Protein AF-A0A9E0XCQ9-F1 (afdb_monomer)

Foldseek 3Di:
DPLPQADQLLLLLQLCVCVVVVNDDLVCSCVDPPHCLVCLQPVVPDDPPDDCQSNLCVLPVFDSDNVSNVSSSVSSVVVNPDPVNNVVSVSVVSVFADDDDDPVVVVVVLVVVVVPPDPDDRRLVTDPVSQVVVLVVLLVVLCVVVVHDQVCLVPDDLPPPSLLVSLLVSVSVGPDALVNSCVSSVNPDSVSSVVSNVVVNVVVVVVD

Mean predicted aligned error: 13.63 Å

Radius of gyration: 24.29 Å; Cα contacts (8 Å, |Δi|>4): 178; chains: 1; bounding box: 55×30×63 Å

Solvent-accessible surface area (backbone atoms only — not comparable to full-atom values): 12076 Å² total; per-residue (Å²): 109,32,78,90,83,34,50,22,54,47,47,52,46,60,65,42,42,47,43,76,69,69,74,43,60,74,90,54,39,55,75,35,87,92,40,71,49,20,34,66,70,37,66,93,70,46,57,93,86,65,75,60,58,50,43,30,43,64,70,72,60,40,53,98,42,81,65,32,51,50,53,47,51,52,52,52,52,54,50,73,70,35,63,70,60,39,56,78,55,40,46,72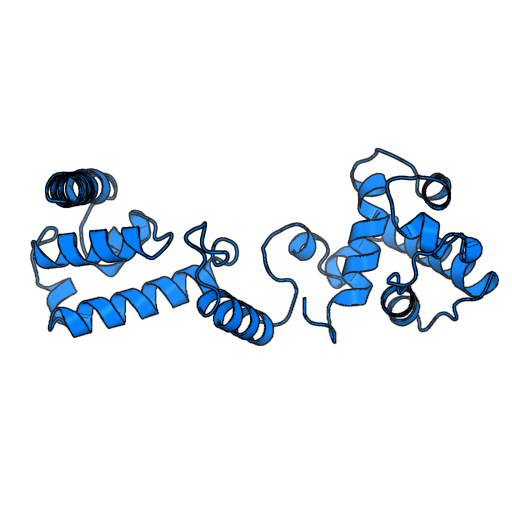,57,71,76,52,60,78,69,50,55,54,74,65,52,47,51,49,57,51,51,56,52,67,72,49,94,63,98,60,83,71,70,61,76,52,44,73,68,61,37,48,52,51,52,51,52,52,48,53,54,45,30,57,75,68,76,47,53,74,66,52,35,71,72,43,64,48,76,37,67,68,57,45,53,46,53,38,52,45,54,74,77,44,89,68,52,50,60,56,47,18,67,76,47,42,32,62,54,46,67,57,44,51,55,54,32,51,53,51,51,51,57,60,59,73,76,105

Secondary structure (DSSP, 8-state):
--TTTTHHHHHHHHHHHHHHTTSS-GGGTTT-TTSTHHHHH-GGG--TT---HHHHHHTTS--SSHHHHHHHHHHHHHHHH-HHHHHHTTHHHHTSSS--S-HHHHHHHHHHHHHS---S--GGGS-HHHHHHHHHHHHHHHHHHTT--HHHHHHS-TT-HHHHHHHHHHHHHS---HHHHHHHTT---HHHHHHHHHHHHHHHHTT-

pLDDT: mean 83.08, std 15.16, range [37.75, 98.25]

Sequence (208 aa):
MDPAAGLGPLCHCIYLNPVRAKLRPLAELPEYPWTSLRWLMHPKERPAWYDPRPALAHAGSLADTPAGRRNYLEYLAWLAEDEPARKAQRFEQMSRGWVIGSGDFAKEVLREYRQLDHRGRSPAADLQETREALWREELSAQLKRAGRTKADVASAAKSADWKLAIAAALKAKTTVSNRWLAEHLNMGGLHEVSRRVNVLRRATVVRR

Structure (mmCIF, N/CA/C/O backbone):
data_AF-A0A9E0XCQ9-F1
#
_entry.id   AF-A0A9E0XCQ9-F1
#
loop_
_atom_site.group_PDB
_atom_site.id
_atom_site.type_symbol
_atom_site.label_atom_id
_atom_site.label_alt_id
_atom_site.label_comp_id
_atom_site.label_asym_id
_atom_site.label_entity_id
_atom_site.label_seq_id
_atom_site.pdbx_PDB_ins_code
_atom_site.Cartn_x
_atom_site.Cartn_y
_atom_site.Cartn_z
_atom_site.occupancy
_atom_site.B_iso_or_equiv
_atom_site.auth_seq_id
_atom_site.auth_comp_id
_atom_site.auth_asym_id
_atom_site.auth_atom_id
_atom_site.pdbx_PDB_model_num
ATOM 1 N N . MET A 1 1 ? -5.390 2.424 -4.521 1.00 58.12 1 MET A N 1
ATOM 2 C CA . MET A 1 1 ? -4.077 3.074 -4.372 1.00 58.12 1 MET A CA 1
ATOM 3 C C . MET A 1 1 ? -4.162 4.460 -4.974 1.00 58.12 1 MET A C 1
ATOM 5 O O . MET A 1 1 ? -4.775 4.559 -6.026 1.00 58.12 1 MET A O 1
ATOM 9 N N . ASP A 1 2 ? -3.564 5.473 -4.346 1.00 63.69 2 ASP A N 1
ATOM 10 C CA . ASP A 1 2 ? -3.494 6.823 -4.916 1.00 63.69 2 ASP A CA 1
ATOM 11 C C . ASP A 1 2 ? -2.665 6.806 -6.222 1.00 63.69 2 ASP A C 1
ATOM 13 O O . ASP A 1 2 ? -1.451 6.549 -6.163 1.00 63.69 2 ASP A O 1
ATOM 17 N N . PRO A 1 3 ? -3.290 7.036 -7.396 1.00 62.44 3 PRO A N 1
ATOM 18 C CA . PRO A 1 3 ? -2.609 6.961 -8.687 1.00 62.44 3 PRO A CA 1
ATOM 19 C C . PRO A 1 3 ? -1.537 8.040 -8.862 1.00 62.44 3 PRO A C 1
ATOM 21 O O . PRO A 1 3 ? -0.590 7.827 -9.614 1.00 62.44 3 PRO A O 1
ATOM 24 N N . ALA A 1 4 ? -1.673 9.180 -8.175 1.00 61.09 4 ALA A N 1
ATOM 25 C CA . ALA A 1 4 ? -0.806 10.339 -8.357 1.00 61.09 4 ALA A CA 1
ATOM 26 C C . ALA A 1 4 ? 0.498 10.245 -7.553 1.00 61.09 4 ALA A C 1
ATOM 28 O O . ALA A 1 4 ? 1.511 10.801 -7.965 1.00 61.09 4 ALA A O 1
ATOM 29 N N . ALA A 1 5 ? 0.488 9.543 -6.415 1.00 63.25 5 ALA A N 1
ATOM 30 C CA . ALA A 1 5 ? 1.610 9.583 -5.473 1.00 63.25 5 ALA A CA 1
ATOM 31 C C . ALA A 1 5 ? 2.262 8.225 -5.188 1.00 63.25 5 ALA A C 1
ATOM 33 O O . ALA A 1 5 ? 3.401 8.185 -4.727 1.00 63.25 5 ALA A O 1
ATOM 34 N N . GLY A 1 6 ? 1.566 7.105 -5.411 1.00 76.31 6 GLY A N 1
ATOM 35 C CA . GLY A 1 6 ? 2.043 5.820 -4.901 1.00 76.31 6 GLY A CA 1
ATOM 36 C C . GLY A 1 6 ? 2.491 4.806 -5.952 1.00 76.31 6 GLY A C 1
ATOM 37 O O . GLY A 1 6 ? 3.304 3.941 -5.622 1.00 76.31 6 GLY A O 1
ATOM 38 N N . LEU A 1 7 ? 1.935 4.849 -7.171 1.00 86.06 7 LEU A N 1
ATOM 39 C CA . LEU A 1 7 ? 1.935 3.700 -8.092 1.00 86.06 7 LEU A CA 1
ATOM 40 C C . LEU A 1 7 ? 3.336 3.244 -8.516 1.00 86.06 7 LEU A C 1
ATOM 42 O O . LEU A 1 7 ? 3.632 2.056 -8.430 1.00 86.06 7 LEU A O 1
ATOM 46 N N . GLY A 1 8 ? 4.215 4.178 -8.881 1.00 91.69 8 GLY A N 1
ATOM 47 C CA . GLY A 1 8 ? 5.611 3.876 -9.220 1.00 91.69 8 GLY A CA 1
ATOM 48 C C . GLY A 1 8 ? 6.384 3.197 -8.079 1.00 91.69 8 GLY A C 1
ATOM 49 O O . GLY A 1 8 ? 6.825 2.058 -8.252 1.00 91.69 8 GLY A O 1
ATOM 50 N N . PRO A 1 9 ? 6.477 3.826 -6.890 1.00 91.38 9 PRO A N 1
ATOM 51 C CA . PRO A 1 9 ? 7.080 3.224 -5.703 1.00 91.38 9 PRO A CA 1
ATOM 52 C C . PRO A 1 9 ? 6.560 1.821 -5.362 1.00 91.38 9 PRO A C 1
ATOM 54 O O . PRO A 1 9 ? 7.347 0.931 -5.033 1.00 91.38 9 PRO A O 1
ATOM 57 N N . LEU A 1 10 ? 5.250 1.579 -5.491 1.00 90.31 10 LEU A N 1
ATOM 58 C CA . LEU A 1 10 ? 4.687 0.245 -5.264 1.00 90.31 10 LEU A CA 1
ATOM 59 C C . LEU A 1 10 ? 5.160 -0.768 -6.299 1.00 90.31 10 LEU A C 1
ATOM 61 O O . LEU A 1 10 ? 5.487 -1.890 -5.915 1.00 90.31 10 LEU A O 1
ATOM 65 N N . CYS A 1 11 ? 5.214 -0.403 -7.583 1.00 94.00 11 CYS A N 1
ATOM 66 C CA . CYS A 1 11 ? 5.758 -1.291 -8.608 1.00 94.00 11 CYS A CA 1
ATOM 67 C C . CYS A 1 11 ? 7.176 -1.742 -8.231 1.00 94.00 11 CYS A C 1
ATOM 69 O O . CYS A 1 11 ? 7.456 -2.939 -8.250 1.00 94.00 11 CYS A O 1
ATOM 71 N N . HIS A 1 12 ? 8.041 -0.816 -7.804 1.00 94.88 12 HIS A N 1
ATOM 72 C CA . HIS A 1 12 ? 9.400 -1.146 -7.362 1.00 94.88 12 HIS A CA 1
ATOM 73 C C . HIS A 1 12 ? 9.403 -2.060 -6.133 1.00 94.88 12 HIS A C 1
ATOM 75 O O . HIS A 1 12 ? 10.131 -3.052 -6.105 1.00 94.88 12 HIS A O 1
ATOM 81 N N . CYS A 1 13 ? 8.565 -1.760 -5.136 1.00 92.88 13 CYS A N 1
ATOM 82 C CA . CYS A 1 13 ? 8.427 -2.576 -3.933 1.00 92.88 13 CYS A CA 1
ATOM 83 C C . CYS A 1 13 ? 8.024 -4.016 -4.285 1.00 92.88 13 CYS A C 1
ATOM 85 O O . CYS A 1 13 ? 8.662 -4.961 -3.823 1.00 92.88 13 CYS A O 1
ATOM 87 N N . ILE A 1 14 ? 7.036 -4.184 -5.172 1.00 92.88 14 ILE A N 1
ATOM 88 C CA . ILE A 1 14 ? 6.580 -5.489 -5.664 1.00 92.88 14 ILE A CA 1
ATOM 89 C C . ILE A 1 14 ? 7.702 -6.216 -6.410 1.00 92.88 14 ILE A C 1
ATOM 91 O O . ILE A 1 14 ? 7.971 -7.378 -6.107 1.00 92.88 14 ILE A O 1
ATOM 95 N N . TYR A 1 15 ? 8.384 -5.552 -7.347 1.00 95.56 15 TYR A N 1
ATOM 96 C CA . TYR A 1 15 ? 9.457 -6.175 -8.126 1.00 95.56 15 TYR A CA 1
ATOM 97 C C . TYR A 1 15 ? 10.653 -6.583 -7.272 1.00 95.56 15 TYR A C 1
ATOM 99 O O . TYR A 1 15 ? 11.272 -7.604 -7.555 1.00 95.56 15 TYR A O 1
ATOM 107 N N . LEU A 1 16 ? 10.942 -5.849 -6.197 1.00 95.38 16 LEU A N 1
ATOM 108 C CA . LEU A 1 16 ? 12.025 -6.173 -5.273 1.00 95.38 16 LEU A CA 1
ATOM 109 C C . LEU A 1 16 ? 11.619 -7.162 -4.173 1.00 95.38 16 LEU A C 1
ATOM 111 O O . LEU A 1 16 ? 12.489 -7.609 -3.428 1.00 95.38 16 LEU A O 1
ATOM 115 N N . ASN A 1 17 ? 10.347 -7.561 -4.062 1.00 93.50 17 ASN A N 1
ATOM 116 C CA . ASN A 1 17 ? 9.917 -8.527 -3.045 1.00 93.50 17 ASN A CA 1
ATOM 117 C C . ASN A 1 17 ? 10.691 -9.857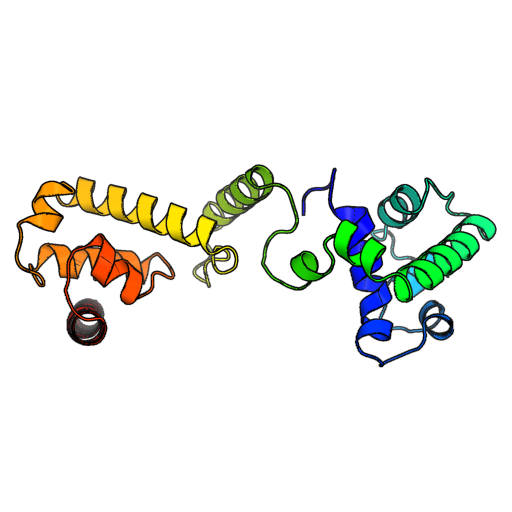 -3.096 1.00 93.50 17 ASN A C 1
ATOM 119 O O . ASN A 1 17 ? 11.143 -10.286 -2.033 1.00 93.50 17 ASN A O 1
ATOM 123 N N . PRO A 1 18 ? 10.922 -10.500 -4.262 1.00 94.44 18 PRO A N 1
ATOM 124 C CA . PRO A 1 18 ? 11.708 -11.734 -4.319 1.00 94.44 18 PRO A CA 1
ATOM 125 C C . PRO A 1 18 ? 13.158 -11.557 -3.844 1.00 94.44 18 PRO A C 1
ATOM 127 O O . PRO A 1 18 ? 13.689 -12.447 -3.183 1.00 94.44 18 PRO A O 1
ATOM 130 N N . VAL A 1 19 ? 13.772 -10.400 -4.118 1.00 93.94 19 VAL A N 1
ATOM 131 C CA . VAL A 1 19 ? 15.140 -10.068 -3.674 1.00 93.94 19 VAL A CA 1
ATOM 132 C C . VAL A 1 19 ? 15.168 -9.852 -2.166 1.00 93.94 19 VAL A C 1
ATOM 134 O O . VAL A 1 19 ? 15.964 -10.459 -1.456 1.00 93.94 19 VAL A O 1
ATOM 137 N N . ARG A 1 20 ? 14.235 -9.044 -1.652 1.00 90.31 20 ARG A N 1
ATOM 138 C CA . ARG A 1 20 ? 14.089 -8.753 -0.217 1.00 90.31 20 ARG A CA 1
ATOM 139 C C . ARG A 1 20 ? 13.800 -10.012 0.601 1.00 90.31 20 ARG A C 1
ATOM 141 O O . ARG A 1 20 ? 14.294 -10.142 1.716 1.00 90.31 20 ARG A O 1
ATOM 148 N N . ALA A 1 21 ? 13.027 -10.941 0.040 1.00 91.25 21 ALA A N 1
ATOM 149 C CA . ALA A 1 21 ? 12.725 -12.240 0.633 1.00 91.25 21 ALA A CA 1
ATOM 150 C C . ALA A 1 21 ? 13.842 -13.283 0.432 1.00 91.25 21 ALA A C 1
ATOM 152 O O . ALA A 1 21 ? 13.688 -14.417 0.877 1.00 91.25 21 ALA A O 1
ATOM 153 N N . LYS A 1 22 ? 14.955 -12.916 -0.223 1.00 93.44 22 LYS A N 1
ATOM 154 C CA . LYS A 1 22 ? 16.089 -13.800 -0.543 1.00 93.44 22 LYS A CA 1
ATOM 155 C C . LYS A 1 22 ? 15.697 -15.037 -1.364 1.00 93.44 22 LYS A C 1
ATOM 157 O O . LYS A 1 22 ? 16.345 -16.073 -1.271 1.00 93.44 22 LYS A O 1
ATOM 162 N N . LEU A 1 23 ? 14.638 -14.932 -2.167 1.00 94.00 23 LEU A N 1
ATOM 163 C CA . LEU A 1 23 ? 14.184 -16.008 -3.049 1.00 94.00 23 LEU A CA 1
ATOM 164 C C . LEU A 1 23 ? 15.003 -16.060 -4.338 1.00 94.00 23 LEU A C 1
ATOM 166 O O . LEU A 1 23 ? 15.308 -17.144 -4.828 1.00 94.00 23 LEU A O 1
ATOM 170 N N . ARG A 1 24 ? 15.314 -14.889 -4.906 1.00 95.69 24 ARG A N 1
ATOM 171 C CA . ARG A 1 24 ? 16.030 -14.743 -6.178 1.00 95.69 24 ARG A CA 1
ATOM 172 C C . ARG A 1 24 ? 16.865 -13.461 -6.188 1.00 95.69 24 ARG A C 1
ATOM 174 O O . ARG A 1 24 ? 16.380 -12.446 -5.682 1.00 95.69 24 ARG A O 1
ATOM 181 N N . PRO A 1 25 ? 18.075 -13.466 -6.771 1.00 95.44 25 PRO A N 1
ATOM 182 C CA . PRO A 1 25 ? 18.812 -12.237 -7.040 1.00 95.44 25 PRO A CA 1
ATOM 183 C C . PRO A 1 25 ? 18.129 -11.427 -8.150 1.00 95.44 25 PRO A C 1
ATOM 185 O O . PRO A 1 25 ? 17.401 -11.974 -8.980 1.00 95.44 25 PRO A O 1
ATOM 188 N N . LEU A 1 26 ? 18.393 -10.116 -8.195 1.00 94.25 26 LEU A N 1
ATOM 189 C CA . LEU A 1 26 ? 17.768 -9.213 -9.169 1.00 94.25 26 LEU A CA 1
ATOM 190 C C . LEU A 1 26 ? 18.018 -9.642 -10.625 1.00 94.25 26 LEU A C 1
ATOM 192 O O . LEU A 1 26 ? 17.110 -9.566 -11.449 1.00 94.25 26 LEU A O 1
ATOM 196 N N . ALA A 1 27 ? 19.222 -10.138 -10.920 1.00 94.31 27 ALA A N 1
ATOM 197 C CA . ALA A 1 27 ? 19.621 -10.583 -12.254 1.00 94.31 27 ALA A CA 1
ATOM 198 C C . ALA A 1 27 ? 18.767 -11.744 -12.802 1.00 94.31 27 ALA A C 1
ATOM 200 O O . ALA A 1 27 ? 18.646 -11.887 -14.013 1.00 94.31 27 ALA A O 1
ATOM 201 N N . GLU A 1 28 ? 18.148 -12.547 -11.930 1.00 95.75 28 GLU A N 1
ATOM 202 C CA . GLU A 1 28 ? 17.279 -13.667 -12.325 1.00 95.75 28 GLU A CA 1
ATOM 203 C C . GLU A 1 28 ? 15.814 -13.244 -12.522 1.00 95.75 28 GLU A C 1
ATOM 205 O O . GLU A 1 28 ? 15.026 -13.981 -13.117 1.00 95.75 28 GLU A O 1
ATOM 210 N N . LEU A 1 29 ? 15.411 -12.066 -12.032 1.00 95.31 29 LEU A N 1
ATOM 211 C CA . LEU A 1 29 ? 14.005 -11.654 -12.058 1.00 95.31 29 LEU A CA 1
ATOM 212 C C . LEU A 1 29 ? 13.402 -11.418 -13.449 1.00 95.31 29 LEU A C 1
ATOM 214 O O . LEU A 1 29 ? 12.199 -11.655 -13.566 1.00 95.31 29 LEU A O 1
ATOM 218 N N . PRO A 1 30 ? 14.144 -10.974 -14.487 1.00 95.75 30 PRO A N 1
ATOM 219 C CA . PRO A 1 30 ? 13.597 -10.861 -15.839 1.00 95.75 30 PRO A CA 1
ATOM 220 C C . PRO A 1 30 ? 12.963 -12.156 -16.345 1.00 95.75 30 PRO A C 1
ATOM 222 O O . PRO A 1 30 ? 11.951 -12.099 -17.031 1.00 95.75 30 PRO A O 1
ATOM 225 N N . GLU A 1 31 ? 13.496 -13.309 -15.939 1.00 95.50 31 GLU A N 1
ATOM 226 C CA . GLU A 1 31 ? 12.994 -14.619 -16.357 1.00 95.50 31 GLU A CA 1
ATOM 227 C C . GLU A 1 31 ? 12.090 -15.288 -15.316 1.00 95.50 31 GLU A C 1
ATOM 229 O O . GLU A 1 31 ? 11.450 -16.301 -15.601 1.00 95.50 31 GLU A O 1
ATOM 234 N N . TYR A 1 32 ? 11.993 -14.731 -14.109 1.00 94.44 32 TYR A N 1
ATOM 235 C CA . TYR A 1 32 ? 11.259 -15.347 -13.013 1.00 94.44 32 TYR A CA 1
ATOM 236 C C . TYR A 1 32 ? 9.734 -15.295 -13.261 1.00 94.44 32 TYR A C 1
ATOM 238 O O . TYR A 1 32 ? 9.161 -14.209 -13.365 1.00 94.44 32 TYR A O 1
ATOM 246 N N . PRO A 1 33 ? 9.025 -16.440 -13.323 1.00 91.00 33 PRO A N 1
ATOM 247 C CA . PRO A 1 33 ? 7.620 -16.473 -13.750 1.00 91.00 33 PRO A CA 1
ATOM 248 C C . PRO A 1 33 ? 6.647 -15.847 -12.742 1.00 91.00 33 PRO A C 1
ATOM 250 O O . PRO A 1 33 ? 5.541 -15.462 -13.108 1.00 91.00 33 PRO A O 1
ATOM 253 N N . TRP A 1 34 ? 7.049 -15.717 -11.475 1.00 90.19 34 TRP A N 1
ATOM 254 C CA . TRP A 1 34 ? 6.194 -15.214 -10.393 1.00 90.19 34 TRP A CA 1
ATOM 255 C C . TRP A 1 34 ? 6.326 -13.705 -10.156 1.00 90.19 34 TRP A C 1
ATOM 257 O O . TRP A 1 34 ? 5.944 -13.203 -9.100 1.00 90.19 34 TRP A O 1
ATOM 267 N N . THR A 1 35 ? 6.881 -12.968 -11.120 1.00 92.88 35 THR A N 1
ATOM 268 C CA . THR A 1 35 ? 6.938 -11.505 -11.090 1.00 92.88 35 THR A CA 1
ATOM 269 C C . THR A 1 35 ? 6.452 -10.918 -12.405 1.00 92.88 35 THR A C 1
ATOM 271 O O . THR A 1 35 ? 6.829 -11.360 -13.488 1.00 92.88 35 THR A O 1
ATOM 274 N N . SER A 1 36 ? 5.657 -9.852 -12.325 1.00 93.62 36 SER A N 1
ATOM 275 C CA . SER A 1 36 ? 5.261 -9.092 -13.512 1.00 93.62 36 SER A CA 1
ATOM 276 C C . SER A 1 36 ? 6.403 -8.240 -14.085 1.00 93.62 36 SER A C 1
ATOM 278 O O . SER A 1 36 ? 6.242 -7.668 -15.161 1.00 93.62 36 SER A O 1
ATOM 280 N N . LEU A 1 37 ? 7.581 -8.203 -13.437 1.00 96.12 37 LEU A N 1
ATOM 281 C CA . LEU A 1 37 ? 8.803 -7.649 -14.034 1.00 96.12 37 LEU A CA 1
ATOM 282 C C . LEU A 1 37 ? 9.176 -8.396 -15.322 1.00 96.12 37 LEU A C 1
ATOM 284 O O . LEU A 1 37 ? 9.667 -7.777 -16.261 1.00 96.12 37 LEU A O 1
ATOM 288 N N . ARG A 1 38 ? 8.866 -9.694 -15.411 1.00 95.62 38 ARG A N 1
ATOM 289 C CA . ARG A 1 38 ? 9.040 -10.483 -16.633 1.00 95.62 38 ARG A CA 1
ATOM 290 C C . ARG A 1 38 ? 8.310 -9.861 -17.818 1.00 95.62 38 ARG A C 1
ATOM 292 O O . ARG A 1 38 ? 8.893 -9.661 -18.876 1.00 95.62 38 ARG A O 1
ATOM 299 N N . TRP A 1 39 ? 7.058 -9.453 -17.639 1.00 96.25 39 TRP A N 1
ATOM 300 C CA . TRP A 1 39 ? 6.310 -8.768 -18.695 1.00 96.25 39 TRP A CA 1
ATOM 301 C C . TRP A 1 39 ? 6.893 -7.398 -19.025 1.00 96.25 39 TRP A C 1
ATOM 303 O O . TRP A 1 39 ? 6.909 -7.022 -20.195 1.00 96.25 39 TRP A O 1
ATOM 313 N N . LEU A 1 40 ? 7.442 -6.671 -18.045 1.00 96.62 40 LEU A N 1
ATOM 314 C CA . LEU A 1 40 ? 8.203 -5.457 -18.335 1.00 96.62 40 LEU A CA 1
ATOM 315 C C . LEU A 1 40 ? 9.358 -5.783 -19.285 1.00 96.62 40 LEU A C 1
ATOM 317 O O . LEU A 1 40 ? 9.457 -5.150 -20.329 1.00 96.62 40 LEU A O 1
ATOM 321 N N . MET A 1 41 ? 10.164 -6.799 -18.973 1.00 97.00 41 MET A N 1
ATOM 322 C CA . MET A 1 41 ? 11.371 -7.166 -19.722 1.00 97.00 41 MET A CA 1
ATOM 323 C C . MET A 1 41 ? 11.092 -7.826 -21.082 1.00 97.00 41 MET A C 1
ATOM 325 O O . MET A 1 41 ? 11.872 -7.625 -22.017 1.00 97.00 41 MET A O 1
ATOM 329 N N . HIS A 1 42 ? 9.949 -8.505 -21.231 1.00 95.69 42 HIS A N 1
ATOM 330 C CA . HIS A 1 42 ? 9.541 -9.248 -22.429 1.00 95.69 42 HIS A CA 1
ATOM 331 C C . HIS A 1 42 ? 8.236 -8.689 -23.030 1.00 95.69 42 HIS A C 1
ATOM 333 O O . HIS A 1 42 ? 7.164 -9.268 -22.845 1.00 95.69 42 HIS A O 1
ATOM 339 N N . PRO A 1 43 ? 8.290 -7.585 -23.809 1.00 95.50 43 PRO A N 1
ATOM 340 C CA . PRO A 1 43 ? 7.096 -6.922 -24.336 1.00 95.50 43 PRO A CA 1
ATOM 341 C C . PRO A 1 43 ? 6.151 -7.802 -25.149 1.00 95.50 43 PRO A C 1
ATOM 343 O O . PRO A 1 43 ? 4.945 -7.587 -25.125 1.00 95.50 43 PRO A O 1
ATOM 346 N N . LYS A 1 44 ? 6.697 -8.799 -25.854 1.00 95.38 44 LYS A N 1
ATOM 347 C CA . LYS A 1 44 ? 5.928 -9.727 -26.696 1.00 95.38 44 LYS A CA 1
ATOM 348 C C . LYS A 1 44 ? 5.004 -10.646 -25.894 1.00 95.38 44 LYS A C 1
ATOM 350 O O . LYS A 1 44 ? 4.085 -11.215 -26.462 1.00 95.38 44 LYS A O 1
ATOM 355 N N . GLU A 1 45 ? 5.256 -10.788 -24.598 1.00 94.56 45 GLU A N 1
ATOM 356 C CA . GLU A 1 45 ? 4.519 -11.680 -23.702 1.00 94.56 45 GLU A CA 1
ATOM 357 C C . GLU A 1 45 ? 3.568 -10.918 -22.771 1.00 94.56 45 GLU A C 1
ATOM 359 O O . GLU A 1 45 ? 2.949 -11.508 -21.886 1.00 94.56 45 GLU A O 1
ATOM 364 N N . ARG A 1 46 ? 3.464 -9.592 -22.935 1.00 94.81 46 ARG A N 1
ATOM 365 C CA . ARG A 1 46 ? 2.638 -8.743 -22.077 1.00 94.81 46 ARG A CA 1
ATOM 366 C C . ARG A 1 46 ? 1.154 -9.023 -22.302 1.00 94.81 46 ARG A C 1
ATOM 368 O O . ARG A 1 46 ? 0.680 -8.916 -23.434 1.00 94.81 46 ARG A O 1
ATOM 375 N N . PRO A 1 47 ? 0.387 -9.276 -21.232 1.00 94.81 47 PRO A N 1
ATOM 376 C CA . PRO A 1 47 ? -1.063 -9.205 -21.302 1.00 94.81 47 PRO A CA 1
ATOM 377 C C . PRO A 1 47 ? -1.527 -7.795 -21.693 1.00 94.81 47 PRO A C 1
ATOM 379 O O . PRO A 1 47 ? -0.901 -6.807 -21.315 1.00 94.81 47 PRO A O 1
ATOM 382 N N . ALA A 1 48 ? -2.672 -7.686 -22.373 1.00 94.44 48 ALA A N 1
ATOM 383 C CA . ALA A 1 48 ? -3.212 -6.400 -22.835 1.00 94.44 48 ALA A CA 1
ATOM 384 C C . 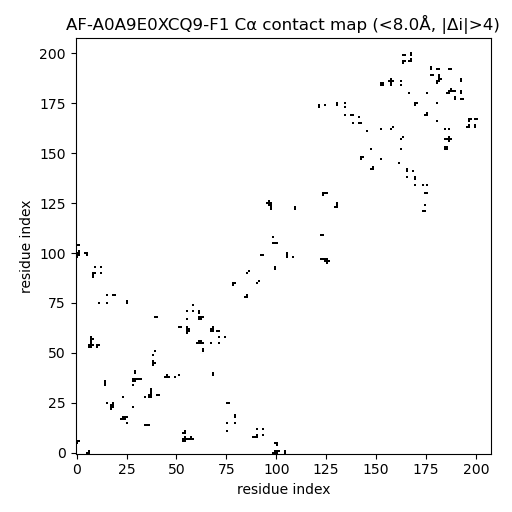ALA A 1 48 ? -3.514 -5.397 -21.702 1.00 94.44 48 ALA A C 1
ATOM 386 O O . ALA A 1 48 ? -3.526 -4.191 -21.924 1.00 94.44 48 ALA A O 1
ATOM 387 N N . TRP A 1 49 ? -3.759 -5.889 -20.487 1.00 93.06 49 TRP A N 1
ATOM 388 C CA . TRP A 1 49 ? -4.050 -5.074 -19.305 1.00 93.06 49 TRP A CA 1
ATOM 389 C C . TRP A 1 49 ? -2.796 -4.643 -18.528 1.00 93.06 49 TRP A C 1
ATOM 391 O O . TRP A 1 49 ? -2.911 -3.901 -17.554 1.00 93.06 49 TRP A O 1
ATOM 401 N N . TYR A 1 50 ? -1.607 -5.122 -18.904 1.00 94.69 50 TYR A N 1
ATOM 402 C CA . TYR A 1 50 ? -0.367 -4.785 -18.212 1.00 94.69 50 TYR A CA 1
ATOM 403 C C . TYR A 1 50 ? 0.167 -3.421 -18.669 1.00 94.69 50 TYR A C 1
ATOM 405 O O . TYR A 1 50 ? 0.375 -3.196 -19.861 1.00 94.69 50 TYR A O 1
ATOM 413 N 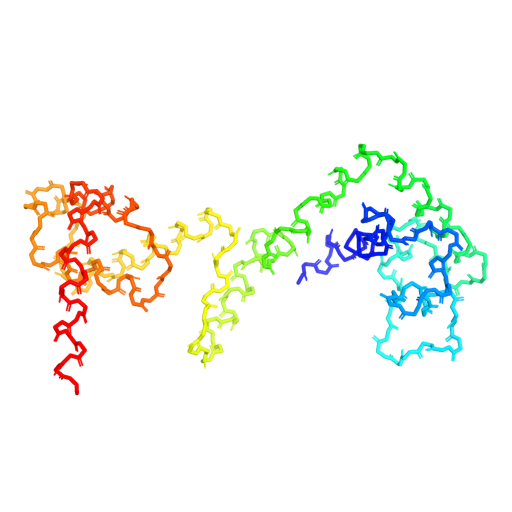N . ASP A 1 51 ? 0.456 -2.537 -17.711 1.00 93.81 51 ASP A N 1
ATOM 414 C CA . ASP A 1 51 ? 0.985 -1.197 -17.971 1.00 93.81 51 ASP A CA 1
ATOM 415 C C . ASP A 1 51 ? 2.308 -0.943 -17.215 1.00 93.81 51 ASP A C 1
ATOM 417 O O . ASP A 1 51 ? 2.292 -0.809 -15.988 1.00 93.81 51 ASP A O 1
ATOM 421 N N . PRO A 1 52 ? 3.460 -0.842 -17.913 1.00 95.44 52 PRO A N 1
ATOM 422 C CA . PRO A 1 52 ? 4.747 -0.542 -17.287 1.00 95.44 52 PRO A CA 1
ATOM 423 C C . PRO A 1 52 ? 4.976 0.958 -17.044 1.00 95.44 52 PRO A C 1
ATOM 425 O O . PRO A 1 52 ? 5.952 1.324 -16.384 1.00 95.44 52 PRO A O 1
ATOM 428 N N . ARG A 1 53 ? 4.125 1.848 -17.577 1.00 95.12 53 ARG A N 1
ATOM 429 C CA . ARG A 1 53 ? 4.365 3.301 -17.566 1.00 95.12 53 ARG A CA 1
ATOM 430 C C . ARG A 1 53 ? 4.551 3.876 -16.161 1.00 95.12 53 ARG A C 1
ATOM 432 O O . ARG A 1 53 ? 5.497 4.638 -16.004 1.00 95.12 53 ARG A O 1
ATOM 439 N N . PRO A 1 54 ? 3.760 3.522 -15.129 1.00 93.88 54 PRO A N 1
ATOM 440 C CA . PRO A 1 54 ? 3.948 4.094 -13.794 1.00 93.88 54 PRO A CA 1
ATOM 441 C C . PRO A 1 54 ? 5.325 3.785 -13.196 1.00 93.88 54 PRO A C 1
ATOM 443 O O . PRO A 1 54 ? 5.955 4.650 -12.589 1.00 93.88 54 PRO A O 1
ATOM 446 N N . ALA A 1 55 ? 5.810 2.560 -13.409 1.00 95.62 55 ALA A N 1
ATOM 447 C CA . ALA A 1 55 ? 7.124 2.119 -12.965 1.00 95.62 55 ALA A CA 1
ATOM 448 C C . ALA A 1 55 ? 8.249 2.879 -13.683 1.00 95.62 55 ALA A C 1
ATOM 450 O O . ALA A 1 55 ? 9.155 3.401 -13.039 1.00 95.62 55 ALA A O 1
ATOM 451 N N . LEU A 1 56 ? 8.180 2.958 -15.012 1.00 97.06 56 LEU A N 1
ATOM 452 C CA . LEU A 1 56 ? 9.199 3.620 -15.827 1.00 97.06 56 LEU A CA 1
ATOM 453 C C . LEU A 1 56 ? 9.199 5.145 -15.638 1.00 97.06 56 LEU A C 1
ATOM 455 O O . LEU A 1 56 ? 10.264 5.755 -15.558 1.00 97.06 56 LEU A O 1
ATOM 459 N N . ALA A 1 57 ? 8.016 5.752 -15.505 1.00 95.50 57 ALA A N 1
ATOM 460 C CA . ALA A 1 57 ? 7.851 7.179 -15.251 1.00 95.50 57 ALA A CA 1
ATOM 461 C C . ALA A 1 57 ? 8.488 7.590 -13.920 1.00 95.50 57 ALA A C 1
ATOM 463 O O . ALA A 1 57 ? 9.249 8.555 -13.864 1.00 95.50 57 ALA A O 1
ATOM 464 N N . HIS A 1 58 ? 8.229 6.824 -12.858 1.00 94.94 58 HIS A N 1
ATOM 465 C CA . HIS A 1 58 ? 8.790 7.104 -11.540 1.00 94.94 58 HIS A CA 1
ATOM 466 C C . HIS A 1 58 ? 10.307 6.869 -11.469 1.00 94.94 58 HIS A C 1
ATOM 468 O O . HIS A 1 58 ? 11.011 7.604 -10.784 1.00 94.94 58 HIS A O 1
ATOM 474 N N . ALA A 1 59 ? 10.838 5.910 -12.233 1.00 95.75 59 ALA A N 1
ATOM 475 C CA . ALA A 1 59 ? 12.274 5.628 -12.320 1.00 95.75 59 ALA A CA 1
ATOM 476 C C . ALA A 1 59 ? 13.064 6.629 -13.195 1.00 95.75 59 ALA A C 1
ATOM 478 O O . ALA A 1 59 ? 14.089 6.273 -13.771 1.00 95.75 59 ALA A O 1
ATOM 479 N N . GLY A 1 60 ? 12.598 7.877 -13.309 1.00 94.62 60 GLY A N 1
ATOM 480 C CA . GLY A 1 60 ? 13.262 8.926 -14.089 1.00 94.62 60 GLY A CA 1
ATOM 481 C C . GLY A 1 60 ? 12.724 9.098 -15.510 1.00 94.62 60 GLY A C 1
ATOM 482 O O . GLY A 1 60 ? 13.485 9.428 -16.412 1.00 94.62 60 GLY A O 1
ATOM 483 N N . SER A 1 61 ? 11.419 8.896 -15.724 1.00 96.06 61 SER A N 1
ATOM 484 C CA . SER A 1 61 ? 10.766 9.079 -17.033 1.00 96.06 61 SER A CA 1
ATOM 485 C C . SER A 1 61 ? 11.374 8.226 -18.150 1.00 96.06 61 SER A C 1
ATOM 487 O O . SER A 1 61 ? 11.546 8.675 -19.283 1.00 96.06 61 SER A O 1
ATOM 489 N N . LEU A 1 62 ? 11.698 6.972 -17.831 1.00 97.50 62 LEU A N 1
ATOM 490 C CA . LEU A 1 62 ? 12.289 6.040 -18.783 1.00 97.50 62 LEU A CA 1
ATOM 491 C C . LEU A 1 62 ? 11.296 5.699 -19.902 1.00 97.50 62 LEU A C 1
ATOM 493 O O . LEU A 1 62 ? 10.119 5.429 -19.665 1.00 97.50 62 LEU A O 1
ATOM 497 N N . ALA A 1 63 ? 11.789 5.657 -21.138 1.00 97.19 63 ALA A N 1
ATOM 498 C CA . ALA A 1 63 ? 11.008 5.177 -22.271 1.00 97.19 63 ALA A CA 1
ATOM 499 C C . ALA A 1 63 ? 10.929 3.642 -22.266 1.00 97.19 63 ALA A C 1
ATOM 501 O O . ALA A 1 63 ? 11.900 2.965 -21.930 1.00 97.19 63 ALA A O 1
ATOM 502 N N . ASP A 1 64 ? 9.818 3.066 -22.724 1.00 97.62 64 ASP A N 1
ATOM 503 C CA . ASP A 1 64 ? 9.674 1.610 -22.857 1.00 97.62 64 ASP A CA 1
ATOM 504 C C . ASP A 1 64 ? 10.359 1.065 -24.122 1.00 97.62 64 ASP A C 1
ATOM 506 O O . ASP A 1 64 ? 9.759 0.512 -25.043 1.00 97.62 64 ASP A O 1
ATOM 510 N N . THR A 1 65 ? 11.671 1.245 -24.165 1.00 97.94 65 THR A N 1
ATOM 511 C CA . THR A 1 65 ? 12.564 0.745 -25.209 1.00 97.94 65 THR A CA 1
ATOM 512 C C . THR A 1 65 ? 13.499 -0.305 -24.614 1.00 97.94 65 THR A C 1
ATOM 514 O O . THR A 1 65 ? 13.633 -0.392 -23.391 1.00 97.94 65 THR A O 1
ATOM 517 N N . PRO A 1 66 ? 14.205 -1.105 -25.435 1.00 97.62 66 PRO A N 1
ATOM 518 C CA . PRO A 1 66 ? 15.232 -2.005 -24.916 1.00 97.62 66 PRO A CA 1
ATOM 519 C C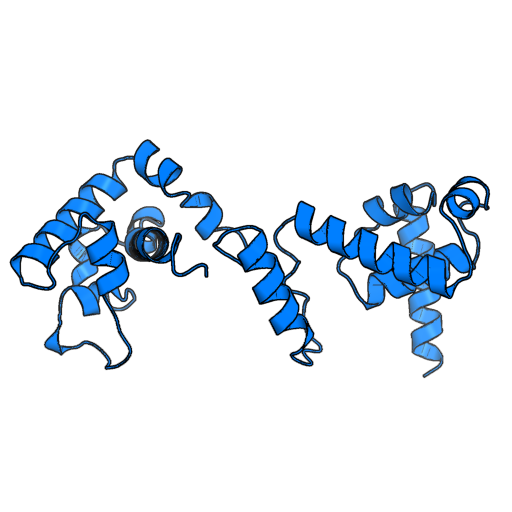 . PRO A 1 66 ? 16.252 -1.303 -24.007 1.00 97.62 66 PRO A C 1
ATOM 521 O O . PRO A 1 66 ? 16.662 -1.882 -23.008 1.00 97.62 66 PRO A O 1
ATOM 524 N N . ALA A 1 67 ? 16.630 -0.058 -24.317 1.00 97.94 67 ALA A N 1
ATOM 525 C CA . ALA A 1 67 ? 17.527 0.732 -23.478 1.00 97.94 67 ALA A CA 1
ATOM 526 C C . ALA A 1 67 ? 16.862 1.158 -22.163 1.00 97.94 67 ALA A C 1
ATOM 528 O O . ALA A 1 67 ? 17.413 0.900 -21.099 1.00 97.94 67 ALA A O 1
ATOM 529 N N . GLY A 1 68 ? 15.654 1.726 -22.210 1.00 98.06 68 GLY A N 1
ATOM 530 C CA . GLY A 1 68 ? 14.980 2.171 -20.988 1.00 98.06 68 GLY A CA 1
ATOM 531 C C . GLY A 1 68 ? 14.640 1.026 -20.031 1.00 98.06 68 GLY A C 1
ATOM 532 O O . GLY A 1 68 ? 14.735 1.198 -18.822 1.00 98.06 68 GLY A O 1
ATOM 533 N N . ARG A 1 69 ? 14.358 -0.179 -20.540 1.00 97.62 69 ARG A N 1
ATOM 534 C CA . ARG A 1 69 ? 14.185 -1.375 -19.698 1.00 97.62 69 ARG A CA 1
ATOM 535 C C . ARG A 1 69 ? 15.477 -1.855 -19.037 1.00 97.62 69 ARG A C 1
ATOM 537 O O . ARG A 1 69 ? 15.426 -2.326 -17.906 1.00 97.62 69 ARG A O 1
ATOM 544 N N . ARG A 1 70 ? 16.632 -1.723 -19.702 1.00 97.12 70 ARG A N 1
ATOM 545 C CA . ARG A 1 70 ? 17.936 -1.986 -19.066 1.00 97.12 70 ARG A CA 1
ATOM 546 C C . ARG A 1 70 ? 18.222 -0.970 -17.963 1.00 97.12 70 ARG A C 1
ATOM 548 O O . ARG A 1 70 ? 18.487 -1.380 -16.840 1.00 97.12 70 ARG A O 1
ATOM 555 N N . ASN A 1 71 ? 18.032 0.318 -18.247 1.00 98.25 71 ASN A N 1
ATOM 556 C CA . ASN A 1 71 ? 18.180 1.382 -17.248 1.00 98.25 71 ASN A CA 1
ATOM 557 C C . ASN A 1 71 ? 17.222 1.178 -16.063 1.00 98.25 71 ASN A C 1
ATOM 559 O O . ASN A 1 71 ? 17.550 1.493 -14.925 1.00 98.25 71 ASN A O 1
ATOM 563 N N . TYR A 1 72 ? 16.037 0.615 -16.310 1.00 98.25 72 TYR A N 1
ATOM 564 C CA . TYR A 1 72 ? 15.103 0.269 -15.246 1.00 98.25 72 TYR A CA 1
ATOM 565 C C . TYR A 1 72 ? 15.630 -0.842 -14.327 1.00 98.25 72 TYR A C 1
ATOM 567 O O . TYR A 1 72 ? 15.459 -0.761 -13.112 1.00 98.25 72 TYR A O 1
ATOM 575 N N . LEU A 1 73 ? 16.295 -1.866 -14.874 1.00 97.50 73 LEU A N 1
ATOM 576 C CA . LEU A 1 73 ? 16.960 -2.879 -14.051 1.00 97.50 73 LEU A CA 1
ATOM 577 C C . LEU A 1 73 ? 18.121 -2.291 -13.247 1.00 97.50 73 LEU A C 1
ATOM 579 O O . LEU A 1 73 ? 18.268 -2.638 -12.081 1.00 97.50 73 LEU A O 1
ATOM 583 N N . GLU A 1 74 ? 18.904 -1.387 -13.835 1.00 97.69 74 GLU A N 1
ATOM 584 C CA . GLU A 1 74 ? 19.973 -0.669 -13.126 1.00 97.69 74 GLU A CA 1
ATOM 585 C C . GLU A 1 74 ? 19.407 0.179 -11.980 1.00 97.69 74 GLU A C 1
ATOM 587 O O . GLU A 1 74 ? 19.914 0.131 -10.860 1.00 97.69 74 GLU A O 1
ATOM 592 N N . TYR A 1 75 ? 18.293 0.875 -12.220 1.00 98.12 75 TYR A N 1
ATOM 593 C CA . TYR A 1 75 ? 17.556 1.593 -11.183 1.00 98.12 75 TYR A CA 1
ATOM 594 C C . TYR A 1 75 ? 17.102 0.656 -10.054 1.00 98.12 75 TYR A C 1
ATOM 596 O O . TYR A 1 75 ? 17.286 0.973 -8.880 1.00 98.12 75 TYR A O 1
ATOM 604 N N . LEU A 1 76 ? 16.534 -0.512 -10.382 1.00 97.81 76 LEU A N 1
ATOM 605 C CA . LEU A 1 76 ? 16.143 -1.501 -9.374 1.00 97.81 76 LEU A CA 1
ATOM 606 C C . LEU A 1 76 ? 17.351 -2.076 -8.623 1.00 97.81 76 LEU A C 1
ATOM 608 O O . LEU A 1 76 ? 17.215 -2.374 -7.439 1.00 97.81 76 LEU A O 1
ATOM 612 N N . ALA A 1 77 ? 18.507 -2.219 -9.277 1.00 97.00 77 ALA A N 1
ATOM 613 C CA . ALA A 1 77 ? 19.743 -2.697 -8.658 1.00 97.00 77 ALA A CA 1
ATOM 614 C C . ALA A 1 77 ? 20.242 -1.707 -7.611 1.00 97.00 77 ALA A C 1
ATOM 616 O O . ALA A 1 77 ? 20.401 -2.075 -6.449 1.00 97.00 77 ALA A O 1
ATOM 617 N N . TRP A 1 78 ? 20.362 -0.434 -7.993 1.00 97.31 78 TRP A N 1
ATOM 618 C CA . TRP A 1 78 ? 20.678 0.645 -7.062 1.00 97.31 78 TRP A CA 1
ATOM 619 C C . TRP A 1 78 ? 19.668 0.702 -5.904 1.00 97.31 78 TRP A C 1
ATOM 621 O O . TRP A 1 78 ? 20.049 0.691 -4.734 1.00 97.31 78 TRP A O 1
ATOM 631 N N . LEU A 1 79 ? 18.366 0.673 -6.206 1.00 96.56 79 LEU A N 1
ATOM 632 C CA . LEU A 1 79 ? 17.316 0.764 -5.190 1.00 96.56 79 LEU A CA 1
ATOM 633 C C . LEU A 1 79 ? 17.288 -0.448 -4.243 1.00 96.56 79 LEU A C 1
ATOM 635 O O . LEU A 1 79 ? 16.867 -0.324 -3.090 1.00 96.56 79 LEU A O 1
ATOM 639 N N . ALA A 1 80 ? 17.721 -1.627 -4.696 1.00 94.50 80 ALA A N 1
ATOM 640 C CA . ALA A 1 80 ? 17.837 -2.823 -3.863 1.00 94.50 80 ALA A CA 1
ATOM 641 C C . ALA A 1 80 ? 18.949 -2.700 -2.807 1.00 94.50 80 ALA A C 1
ATOM 643 O O . ALA A 1 80 ? 18.834 -3.293 -1.733 1.00 94.50 80 ALA A O 1
ATOM 644 N N . GLU A 1 81 ? 19.975 -1.890 -3.065 1.00 93.88 81 GLU A N 1
ATOM 645 C CA . GLU A 1 81 ? 21.103 -1.661 -2.155 1.00 93.88 81 GLU A CA 1
ATOM 646 C C . GLU A 1 81 ? 20.898 -0.411 -1.283 1.00 93.88 81 GLU A C 1
ATOM 648 O O . GLU A 1 81 ? 21.264 -0.408 -0.108 1.00 93.88 81 GLU A O 1
ATOM 653 N N . ASP A 1 82 ? 20.181 0.597 -1.783 1.00 94.19 82 ASP A N 1
ATOM 654 C CA . ASP A 1 82 ? 19.978 1.882 -1.102 1.00 94.19 82 ASP A CA 1
ATOM 655 C C . ASP A 1 82 ? 18.787 1.868 -0.115 1.00 94.19 82 ASP A C 1
ATOM 657 O O . ASP A 1 82 ? 17.612 2.022 -0.466 1.00 94.19 82 ASP A O 1
ATOM 661 N N . GLU A 1 83 ? 19.087 1.634 1.165 1.00 90.38 83 GLU A N 1
ATOM 662 C CA . GLU A 1 83 ? 18.094 1.612 2.248 1.00 90.38 83 GLU A CA 1
ATOM 663 C C . GLU A 1 83 ? 17.400 2.972 2.479 1.00 90.38 83 GLU A C 1
ATOM 665 O O . GLU A 1 83 ? 16.161 2.986 2.535 1.00 90.38 83 GLU A O 1
ATOM 670 N N . PRO A 1 84 ? 18.123 4.111 2.531 1.00 93.00 84 PRO A N 1
ATOM 671 C CA . PRO A 1 84 ? 17.508 5.437 2.586 1.00 93.00 84 PRO A CA 1
ATOM 672 C C . PRO A 1 84 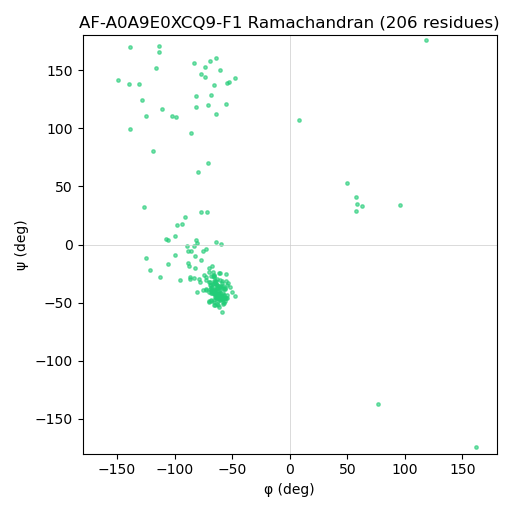? 16.511 5.708 1.452 1.00 93.00 84 PRO A C 1
ATOM 674 O O . PRO A 1 84 ? 15.412 6.206 1.712 1.00 93.00 84 PRO A O 1
ATOM 677 N N . ALA A 1 85 ? 16.836 5.338 0.210 1.00 91.25 85 ALA A N 1
ATOM 678 C CA . ALA A 1 85 ? 15.954 5.532 -0.937 1.00 91.25 85 ALA A CA 1
ATOM 679 C C . ALA A 1 85 ? 14.656 4.720 -0.807 1.00 91.25 85 ALA A C 1
ATOM 681 O O . ALA A 1 85 ? 13.565 5.244 -1.055 1.00 91.25 85 ALA A O 1
ATOM 682 N N . ARG A 1 86 ? 14.729 3.465 -0.341 1.00 91.06 86 ARG A N 1
ATOM 683 C CA . ARG A 1 86 ? 13.526 2.648 -0.078 1.00 91.06 86 ARG A CA 1
ATOM 684 C C . ARG A 1 86 ? 12.656 3.226 1.037 1.00 91.06 86 ARG A C 1
ATOM 686 O O . ARG A 1 86 ? 11.425 3.174 0.943 1.00 91.06 86 ARG A O 1
ATOM 693 N N . LYS A 1 87 ? 13.268 3.792 2.082 1.00 86.62 87 LYS A N 1
ATOM 694 C CA . LYS A 1 87 ? 12.549 4.500 3.153 1.00 86.62 87 LYS A CA 1
ATOM 695 C C . LYS A 1 87 ? 11.860 5.760 2.646 1.00 86.62 87 LYS A C 1
ATOM 697 O O . LYS A 1 87 ? 10.684 5.955 2.952 1.00 86.62 87 LYS A O 1
ATOM 702 N N . ALA A 1 88 ? 12.542 6.572 1.837 1.00 87.12 88 ALA A N 1
ATOM 703 C CA . ALA A 1 88 ? 11.960 7.763 1.216 1.00 87.12 88 ALA A CA 1
ATOM 704 C C . ALA A 1 88 ? 10.735 7.409 0.353 1.00 87.12 88 ALA A C 1
ATOM 706 O O . ALA A 1 88 ? 9.726 8.112 0.373 1.00 87.12 88 ALA A O 1
ATOM 707 N N . GLN A 1 89 ? 10.784 6.252 -0.313 1.00 88.19 89 GLN A N 1
ATOM 708 C CA . GLN A 1 89 ? 9.675 5.680 -1.077 1.00 88.19 89 GLN A CA 1
ATOM 709 C C . GLN A 1 89 ? 8.638 4.923 -0.229 1.00 88.19 89 GLN A C 1
ATOM 711 O O . GLN A 1 89 ? 7.692 4.366 -0.773 1.00 88.19 89 GLN A O 1
ATOM 716 N N . ARG A 1 90 ? 8.765 4.904 1.103 1.00 85.81 90 ARG A N 1
ATOM 717 C CA . ARG A 1 90 ? 7.789 4.322 2.045 1.00 85.81 90 ARG A CA 1
ATOM 718 C C . ARG A 1 90 ? 7.496 2.829 1.826 1.00 85.81 90 ARG A C 1
ATOM 720 O O . ARG A 1 90 ? 6.385 2.371 2.099 1.00 85.81 90 ARG A O 1
ATOM 727 N N . PHE A 1 91 ? 8.488 2.040 1.407 1.00 85.69 91 PHE A N 1
ATOM 728 C CA . PHE A 1 91 ? 8.320 0.597 1.148 1.00 85.69 91 PHE A CA 1
ATOM 729 C C . PHE A 1 91 ? 7.732 -0.186 2.336 1.00 85.69 91 PHE A C 1
ATOM 731 O O . PHE A 1 91 ? 6.949 -1.121 2.150 1.00 85.69 91 PHE A O 1
ATOM 738 N N . GLU A 1 92 ? 8.074 0.198 3.569 1.00 78.38 92 GLU A N 1
ATOM 739 C CA . GLU A 1 92 ? 7.537 -0.443 4.775 1.00 78.38 92 GLU A CA 1
ATOM 740 C C . GLU A 1 92 ? 6.022 -0.272 4.915 1.00 78.38 92 GLU A C 1
ATOM 742 O O . GLU A 1 92 ? 5.332 -1.204 5.329 1.00 78.38 92 GLU A O 1
ATOM 747 N N . GLN A 1 93 ? 5.500 0.897 4.535 1.00 74.62 93 GLN A N 1
ATOM 748 C CA . GLN A 1 93 ? 4.067 1.197 4.583 1.00 74.62 93 GLN A CA 1
ATOM 749 C C . GLN A 1 93 ? 3.318 0.433 3.485 1.00 74.62 93 GLN A C 1
ATOM 751 O O . GLN A 1 93 ? 2.192 0.003 3.686 1.00 74.62 93 GLN A O 1
ATOM 756 N N . MET A 1 94 ? 3.965 0.171 2.346 1.00 77.94 94 MET A N 1
ATOM 757 C CA . MET A 1 94 ? 3.375 -0.621 1.256 1.00 77.94 94 MET A CA 1
ATOM 758 C C . MET A 1 94 ? 3.232 -2.104 1.594 1.00 77.94 94 MET A C 1
ATOM 760 O O . MET A 1 94 ? 2.403 -2.792 1.011 1.00 77.94 94 MET A O 1
ATOM 764 N N . SER A 1 95 ? 4.037 -2.600 2.536 1.00 65.62 95 SER A N 1
ATOM 765 C CA . SER A 1 95 ? 3.961 -3.983 3.020 1.00 65.62 95 SER A CA 1
ATOM 766 C C . SER A 1 95 ? 2.990 -4.132 4.203 1.00 65.62 95 SER A C 1
ATOM 768 O O . SER A 1 95 ? 2.843 -5.230 4.740 1.00 65.62 95 SER A O 1
ATOM 770 N N . ARG A 1 96 ? 2.369 -3.031 4.657 1.00 57.75 96 ARG A N 1
ATOM 771 C CA . ARG A 1 96 ? 1.545 -2.968 5.869 1.00 57.75 96 ARG A CA 1
ATOM 772 C C . ARG A 1 96 ? 0.293 -2.120 5.632 1.00 57.75 96 ARG A C 1
ATOM 774 O O . ARG A 1 96 ? 0.325 -0.902 5.752 1.00 57.75 96 ARG A O 1
ATOM 781 N N . GLY A 1 97 ? -0.824 -2.794 5.387 1.00 54.78 97 GLY A N 1
ATOM 782 C CA . GLY A 1 97 ? -2.160 -2.210 5.443 1.00 54.78 97 GLY A CA 1
ATOM 783 C C . GLY A 1 97 ? -2.943 -2.232 4.135 1.00 54.78 97 GLY A C 1
ATOM 784 O O . GLY A 1 97 ? -2.458 -2.686 3.103 1.00 54.78 97 GLY A O 1
ATOM 785 N N . TRP A 1 98 ? -4.194 -1.772 4.203 1.00 55.16 98 TRP A N 1
ATOM 786 C CA . TRP A 1 98 ? -5.180 -1.936 3.132 1.00 55.16 98 TRP A CA 1
ATOM 787 C C . TRP A 1 98 ? -5.142 -0.848 2.045 1.00 55.16 98 TRP A C 1
ATOM 789 O O . TRP A 1 98 ? -5.497 -1.113 0.897 1.00 55.16 98 TRP A O 1
ATOM 799 N N . VAL A 1 99 ? -4.700 0.373 2.373 1.00 64.12 99 VAL A N 1
ATOM 800 C CA . VAL A 1 99 ? -4.673 1.504 1.431 1.00 64.12 99 VAL A CA 1
ATOM 801 C C . VAL A 1 99 ? -3.298 2.157 1.397 1.00 64.12 99 VAL A C 1
ATOM 803 O O . VAL A 1 99 ? -2.797 2.627 2.413 1.00 64.12 99 VAL A O 1
ATOM 806 N N . ILE A 1 100 ? -2.728 2.242 0.194 1.00 65.38 100 ILE A N 1
ATOM 807 C CA . ILE A 1 100 ? -1.505 2.993 -0.104 1.00 65.38 100 ILE A CA 1
ATOM 808 C C . ILE A 1 100 ? -1.923 4.301 -0.782 1.00 65.38 100 ILE A C 1
ATOM 810 O O . ILE A 1 100 ? -2.427 4.273 -1.910 1.00 65.38 100 ILE A O 1
ATOM 814 N N . GLY A 1 101 ? -1.761 5.431 -0.095 1.00 67.00 101 GLY A N 1
ATOM 815 C CA . GLY A 1 101 ? -2.168 6.741 -0.604 1.00 67.00 101 GLY A CA 1
ATOM 816 C C . GLY A 1 101 ? -2.296 7.811 0.476 1.00 67.00 101 GLY A C 1
ATOM 817 O O . GLY A 1 101 ? -1.954 7.578 1.637 1.00 67.00 101 GLY A O 1
ATOM 818 N N . SER A 1 102 ? -2.786 8.989 0.086 1.00 66.00 102 SER A N 1
ATOM 819 C CA . SER A 1 102 ? -3.104 10.075 1.018 1.00 66.00 102 SER A CA 1
ATOM 820 C C . SER A 1 102 ? -4.228 9.698 1.997 1.00 66.00 102 SER A C 1
ATOM 822 O O . SER A 1 102 ? -5.021 8.781 1.760 1.00 66.00 102 SER A O 1
ATOM 824 N N . GLY A 1 103 ? -4.326 10.430 3.112 1.00 61.59 103 GLY A N 1
ATOM 825 C CA . GLY A 1 103 ? -5.410 10.237 4.080 1.00 61.59 103 GLY A CA 1
ATOM 826 C C . GLY A 1 103 ? -6.799 10.482 3.479 1.00 61.59 103 GLY A C 1
ATOM 827 O O . GLY A 1 103 ? -7.759 9.827 3.878 1.00 61.59 103 GLY A O 1
ATOM 828 N N . ASP A 1 104 ? -6.910 11.374 2.494 1.00 66.06 104 ASP A N 1
ATOM 829 C CA . ASP A 1 104 ? -8.171 11.638 1.797 1.00 66.06 104 ASP A CA 1
ATOM 830 C C . ASP A 1 104 ? -8.522 10.524 0.810 1.00 66.06 104 ASP A C 1
ATOM 832 O O . ASP A 1 104 ? -9.664 10.062 0.815 1.00 66.06 104 ASP A O 1
ATOM 836 N N . PHE A 1 105 ? -7.532 9.979 0.096 1.00 69.06 105 PHE A N 1
ATOM 837 C CA . PHE A 1 105 ? -7.715 8.778 -0.718 1.00 69.06 105 PHE A CA 1
ATOM 838 C C . PHE A 1 105 ? -8.203 7.589 0.130 1.00 69.06 105 PHE A C 1
ATOM 840 O O . PHE A 1 105 ? -9.130 6.873 -0.243 1.00 69.06 105 PHE A O 1
ATOM 847 N N . ALA A 1 106 ? -7.644 7.405 1.329 1.00 66.69 106 ALA A N 1
ATOM 848 C CA . ALA A 1 106 ? -8.109 6.370 2.253 1.00 66.69 106 ALA A CA 1
ATOM 849 C C . ALA A 1 106 ? -9.566 6.574 2.706 1.00 66.69 106 ALA A C 1
ATOM 851 O O . ALA A 1 106 ? -10.310 5.599 2.833 1.00 66.69 106 ALA A O 1
ATOM 852 N N . LYS A 1 107 ? -10.002 7.823 2.926 1.00 66.50 107 LYS A N 1
ATOM 853 C CA . LYS A 1 107 ? -11.405 8.131 3.259 1.00 66.50 107 LYS A CA 1
ATOM 854 C C . LYS A 1 107 ? -12.341 7.831 2.091 1.00 66.50 107 LYS A C 1
ATOM 856 O O . LYS A 1 107 ? -13.442 7.340 2.333 1.00 66.50 107 LYS A O 1
ATOM 861 N N . GLU A 1 108 ? -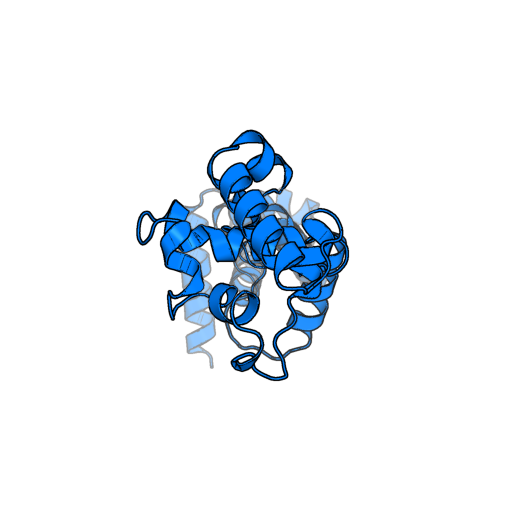11.925 8.132 0.865 1.00 75.44 108 GLU A N 1
ATOM 862 C CA . GLU A 1 108 ? -12.699 7.879 -0.353 1.00 75.44 108 GLU A CA 1
ATOM 863 C C . GLU A 1 108 ? -12.891 6.379 -0.592 1.00 75.44 108 GLU A C 1
ATOM 865 O O . GLU A 1 108 ? -14.030 5.912 -0.618 1.00 75.44 108 GLU A O 1
ATOM 870 N N . VAL A 1 109 ? -11.805 5.599 -0.586 1.00 72.50 109 VAL A N 1
ATOM 871 C CA . VAL A 1 109 ? -11.859 4.130 -0.710 1.00 72.50 109 VAL A CA 1
ATOM 872 C C . VAL A 1 109 ? -12.741 3.508 0.378 1.00 72.50 109 VAL A C 1
ATOM 874 O O . VAL A 1 109 ? -13.501 2.572 0.132 1.00 72.50 109 VAL A O 1
ATOM 877 N N . LEU A 1 110 ? -12.697 4.044 1.600 1.00 67.44 110 LEU A N 1
ATOM 878 C CA . LEU A 1 110 ? -13.552 3.581 2.688 1.00 67.44 110 LEU A CA 1
ATOM 879 C C . LEU A 1 110 ? -15.035 3.946 2.492 1.00 67.44 110 LEU A C 1
ATOM 881 O O . LEU A 1 110 ? -15.908 3.219 2.971 1.00 67.44 110 LEU A O 1
ATOM 885 N N . ARG A 1 111 ? -15.347 5.077 1.847 1.00 70.25 111 ARG A N 1
ATOM 886 C CA . ARG A 1 111 ? -16.730 5.449 1.502 1.00 70.25 111 ARG A CA 1
ATOM 887 C C . ARG A 1 111 ? -17.285 4.514 0.438 1.00 70.25 111 ARG A C 1
ATOM 889 O O . ARG A 1 111 ? -18.373 3.990 0.649 1.00 70.25 111 ARG A O 1
ATOM 896 N N . GLU A 1 112 ? -16.534 4.266 -0.631 1.00 71.38 112 GLU A N 1
ATOM 897 C CA . GLU A 1 112 ? -16.917 3.315 -1.682 1.00 71.38 112 GLU A CA 1
ATOM 898 C C . GLU A 1 112 ? -17.122 1.915 -1.106 1.00 71.38 112 GLU A C 1
ATOM 900 O O . GLU A 1 112 ? -18.166 1.300 -1.304 1.00 71.38 112 GLU A O 1
ATOM 905 N N . TYR A 1 113 ? -16.184 1.446 -0.279 1.00 64.12 113 TYR A N 1
ATOM 906 C CA . TYR A 1 113 ? -16.311 0.146 0.369 1.00 64.12 113 TYR A CA 1
ATOM 907 C C . TYR A 1 113 ? -17.555 0.039 1.260 1.00 64.12 113 TYR A C 1
ATOM 909 O O . TYR A 1 113 ? -18.177 -1.015 1.316 1.00 64.12 113 TY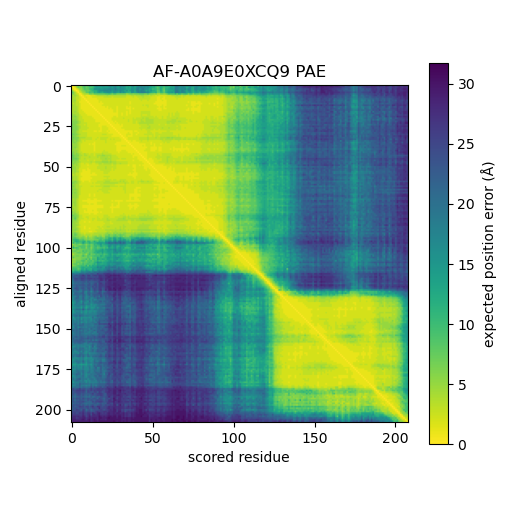R A O 1
ATOM 917 N N . ARG A 1 114 ? -17.954 1.119 1.948 1.00 62.94 114 ARG A N 1
ATOM 918 C CA . ARG A 1 114 ? -19.186 1.145 2.758 1.00 62.94 114 ARG A CA 1
ATOM 919 C C . ARG A 1 114 ? -20.468 1.039 1.924 1.00 62.94 114 ARG A C 1
ATOM 921 O O . ARG A 1 114 ? -21.492 0.657 2.482 1.00 62.94 114 ARG A O 1
ATOM 928 N N . GLN A 1 115 ? -20.429 1.403 0.644 1.00 65.75 115 GLN A N 1
ATOM 929 C CA . GLN A 1 115 ? -21.570 1.282 -0.269 1.00 65.75 115 GLN A CA 1
ATOM 930 C C . GLN A 1 115 ? -21.701 -0.130 -0.850 1.00 65.75 115 GLN A C 1
ATOM 932 O O . GLN A 1 115 ? -22.785 -0.515 -1.284 1.00 65.75 115 GLN A O 1
ATOM 937 N N . LEU A 1 116 ? -20.623 -0.915 -0.826 1.00 60.28 116 LEU A N 1
ATOM 938 C CA . LEU A 1 116 ? -20.646 -2.319 -1.207 1.00 60.28 116 LEU A CA 1
ATOM 939 C C . LEU A 1 116 ? -21.166 -3.149 -0.018 1.00 60.28 116 LEU A C 1
ATOM 941 O O . LEU A 1 116 ? -20.568 -3.147 1.058 1.00 60.28 116 LEU A O 1
ATOM 945 N N . ASP A 1 117 ? -22.294 -3.847 -0.191 1.00 46.47 117 ASP A N 1
ATOM 946 C CA . ASP A 1 117 ? -22.951 -4.661 0.850 1.00 46.47 117 ASP A CA 1
ATOM 947 C C . ASP A 1 117 ? -22.141 -5.936 1.169 1.00 46.47 117 ASP A C 1
ATOM 949 O O . ASP A 1 117 ? -22.487 -7.063 0.808 1.00 46.47 117 ASP A O 1
ATOM 953 N N . HIS A 1 118 ? -20.986 -5.766 1.809 1.00 52.34 118 HIS A N 1
ATOM 954 C CA . HIS A 1 118 ? -20.105 -6.856 2.197 1.00 52.34 118 HIS A CA 1
ATOM 955 C C . HIS A 1 118 ? -20.317 -7.223 3.669 1.00 52.34 118 HIS A C 1
ATOM 957 O O . HIS A 1 118 ? -19.888 -6.529 4.590 1.00 52.34 118 HIS A O 1
ATOM 963 N N . ARG A 1 119 ? -20.907 -8.403 3.905 1.00 46.34 119 ARG A N 1
ATOM 964 C CA . ARG A 1 119 ? -21.025 -9.067 5.223 1.00 46.34 119 ARG A CA 1
ATOM 965 C C . ARG A 1 119 ? -19.689 -9.627 5.753 1.00 46.34 119 ARG A C 1
ATOM 967 O O . ARG A 1 119 ? -19.673 -10.613 6.486 1.00 46.34 119 ARG A O 1
ATOM 974 N N . GLY A 1 120 ? -18.558 -9.034 5.376 1.00 46.62 120 GLY A N 1
ATOM 975 C CA . GLY A 1 120 ? -17.217 -9.554 5.640 1.00 46.62 120 GLY A CA 1
ATOM 976 C C . GLY A 1 120 ? -16.236 -8.453 6.032 1.00 46.62 120 GLY A C 1
ATOM 977 O O . GLY A 1 120 ? -16.265 -7.369 5.472 1.00 46.62 120 GLY A O 1
ATOM 978 N N . ARG A 1 121 ? -15.409 -8.763 7.040 1.00 47.62 121 ARG A N 1
ATOM 979 C CA . ARG A 1 121 ? -14.263 -8.024 7.611 1.00 47.62 121 ARG A CA 1
ATOM 980 C C . ARG A 1 121 ? -14.045 -6.587 7.098 1.00 47.62 121 ARG A C 1
ATOM 982 O O . ARG A 1 121 ? -13.500 -6.382 6.022 1.00 47.62 121 ARG A O 1
ATOM 989 N N . SER A 1 122 ? -14.355 -5.608 7.956 1.00 51.44 122 SER A N 1
ATOM 990 C CA . SER A 1 122 ? -14.101 -4.184 7.705 1.00 51.44 122 SER A CA 1
ATOM 991 C C . SER A 1 122 ? -12.614 -3.923 7.385 1.00 51.44 122 SER A C 1
ATOM 993 O O . SER A 1 122 ? -11.757 -4.194 8.233 1.00 51.44 122 SER A O 1
ATOM 995 N N . PRO A 1 123 ? -12.292 -3.359 6.213 1.00 50.06 123 PRO A N 1
ATOM 996 C CA . PRO A 1 123 ? -10.926 -3.060 5.794 1.00 50.06 123 PRO A CA 1
ATOM 997 C C . PRO A 1 123 ? -10.304 -1.843 6.480 1.00 50.06 123 PRO A C 1
ATOM 999 O O . PRO A 1 123 ? -9.104 -1.602 6.387 1.00 50.06 123 PRO A O 1
ATOM 1002 N N . ALA A 1 124 ? -11.095 -1.126 7.281 1.00 48.75 124 ALA A N 1
ATOM 1003 C CA . ALA A 1 124 ? -10.584 -0.179 8.261 1.00 48.75 124 ALA A CA 1
ATOM 1004 C C . ALA A 1 124 ? -9.666 -0.842 9.301 1.00 48.75 124 ALA A C 1
ATOM 1006 O O . ALA A 1 124 ? -9.175 -0.176 10.197 1.00 48.75 124 ALA A O 1
ATOM 1007 N N . ALA A 1 125 ? -9.426 -2.150 9.220 1.00 49.06 125 ALA A N 1
ATOM 1008 C CA . ALA A 1 125 ? -8.546 -2.887 10.089 1.00 49.06 125 ALA A CA 1
ATOM 1009 C C . ALA A 1 125 ? -7.049 -2.496 10.009 1.00 49.06 125 ALA A C 1
ATOM 1011 O O . ALA A 1 125 ? -6.304 -3.107 10.751 1.00 49.06 125 ALA A O 1
ATOM 1012 N N . ASP A 1 126 ? -6.561 -1.520 9.240 1.00 48.78 126 ASP A N 1
ATOM 1013 C CA . ASP A 1 126 ? -5.092 -1.363 9.124 1.00 48.78 126 ASP A CA 1
ATOM 1014 C C . ASP A 1 126 ? -4.478 0.004 9.472 1.00 48.78 126 ASP A C 1
ATOM 1016 O O . ASP A 1 126 ? -3.275 0.058 9.707 1.00 48.78 126 ASP A O 1
ATOM 1020 N N . LEU A 1 127 ? -5.253 1.082 9.652 1.00 56.16 127 LEU A N 1
ATOM 1021 C CA . LEU A 1 127 ? -4.742 2.318 10.273 1.00 56.16 127 LEU A CA 1
ATOM 1022 C C . LEU A 1 127 ? -5.381 2.523 11.644 1.00 56.16 127 LEU A C 1
ATOM 1024 O O . LEU A 1 127 ? -6.590 2.715 11.742 1.00 56.16 127 LEU A O 1
ATOM 1028 N N . GLN A 1 128 ? -4.584 2.505 12.714 1.00 57.84 128 GLN A N 1
ATOM 1029 C CA . GLN A 1 128 ? -5.089 2.690 14.080 1.00 57.84 128 GLN A CA 1
ATOM 1030 C C . GLN A 1 128 ? -5.827 4.028 14.261 1.00 57.84 128 GLN A C 1
ATOM 1032 O O . GLN A 1 128 ? -6.886 4.048 14.883 1.00 57.84 128 GLN A O 1
ATOM 1037 N N . GLU A 1 129 ? -5.350 5.104 13.632 1.00 57.88 129 GLU A N 1
ATOM 1038 C CA . GLU A 1 129 ? -6.033 6.406 13.636 1.00 57.88 129 GLU A CA 1
ATOM 1039 C C . GLU A 1 129 ? -7.356 6.386 12.854 1.00 57.88 129 GLU A C 1
ATOM 1041 O O . GLU A 1 129 ? -8.367 6.897 13.334 1.00 57.88 129 GLU A O 1
ATOM 1046 N N . THR A 1 130 ? -7.405 5.732 11.686 1.00 61.31 130 THR A N 1
ATOM 1047 C CA . THR A 1 130 ? -8.647 5.591 10.902 1.00 61.31 130 THR A CA 1
ATOM 1048 C C . THR A 1 130 ? -9.666 4.702 11.620 1.00 61.31 130 THR A C 1
ATOM 1050 O O . THR A 1 130 ? -10.857 5.012 11.629 1.00 61.31 130 THR A O 1
ATOM 1053 N N . ARG A 1 131 ? -9.210 3.634 12.288 1.00 70.44 131 ARG A N 1
ATOM 1054 C CA . ARG A 1 131 ? -10.040 2.787 13.163 1.00 70.44 131 ARG A CA 1
ATOM 1055 C C . ARG A 1 131 ? -10.674 3.608 14.264 1.00 70.44 131 ARG A C 1
ATOM 1057 O O . ARG A 1 131 ? -11.879 3.525 14.476 1.00 70.44 131 ARG A O 1
ATOM 1064 N N . GLU A 1 132 ? -9.858 4.384 14.961 1.00 79.06 132 GLU A N 1
ATOM 1065 C CA . GLU A 1 132 ? -10.317 5.158 16.097 1.00 79.06 132 GLU A CA 1
ATOM 1066 C C . GLU A 1 132 ? -11.303 6.248 15.672 1.00 79.06 132 GLU A C 1
ATOM 1068 O O . GLU A 1 132 ? -12.336 6.407 16.321 1.00 79.06 132 GLU A O 1
ATOM 1073 N N . ALA A 1 133 ? -11.057 6.932 14.551 1.00 76.62 133 ALA A N 1
ATOM 1074 C CA . ALA A 1 133 ? -12.003 7.891 13.988 1.00 76.62 133 ALA A CA 1
ATOM 1075 C C . ALA A 1 133 ? -13.373 7.247 13.709 1.00 76.62 133 ALA A C 1
ATOM 1077 O O . ALA A 1 133 ? -14.402 7.802 14.097 1.00 76.62 133 ALA A O 1
ATOM 1078 N N . LEU A 1 134 ? -13.395 6.039 13.135 1.00 78.56 134 LEU A N 1
ATOM 1079 C CA . LEU A 1 134 ? -14.635 5.291 12.894 1.00 78.56 134 LEU A CA 1
ATOM 1080 C C . LEU A 1 134 ? -15.316 4.839 14.186 1.00 78.56 134 LEU A C 1
ATOM 1082 O O . LEU A 1 134 ? -16.539 4.897 14.291 1.00 78.56 134 LEU A O 1
ATOM 1086 N N . TRP A 1 135 ? -14.549 4.397 15.185 1.00 89.50 135 TRP A N 1
ATOM 1087 C CA . TRP A 1 135 ? -15.107 4.026 16.486 1.00 89.50 135 TRP A CA 1
ATOM 1088 C C . TRP A 1 135 ? -15.716 5.238 17.191 1.00 89.50 135 TRP A C 1
ATOM 1090 O O . TRP A 1 135 ? -16.791 5.122 17.775 1.00 89.50 135 TRP A O 1
ATOM 1100 N N . ARG A 1 136 ? -15.074 6.411 17.097 1.00 88.88 136 ARG A N 1
ATOM 1101 C CA . ARG A 1 136 ? -15.591 7.682 17.626 1.00 88.88 136 ARG A CA 1
ATOM 1102 C C . ARG A 1 136 ? -16.864 8.120 16.898 1.00 88.88 136 ARG A C 1
ATOM 1104 O O . ARG A 1 136 ? -17.810 8.538 17.565 1.00 88.88 136 ARG A O 1
ATOM 1111 N N . GLU A 1 137 ? -16.908 7.999 15.572 1.00 85.94 137 GLU A N 1
ATOM 1112 C CA . GLU A 1 137 ? -18.085 8.320 14.752 1.00 85.94 137 GLU A CA 1
ATOM 1113 C C . GLU A 1 137 ? -19.278 7.418 15.112 1.00 85.94 137 GLU A C 1
ATOM 1115 O O . GLU A 1 137 ? -20.349 7.919 15.466 1.00 85.94 137 GLU A O 1
ATOM 1120 N N . GLU A 1 138 ? -19.086 6.094 15.124 1.00 89.44 138 GLU A N 1
ATOM 1121 C CA . GLU A 1 138 ? -20.149 5.148 15.488 1.00 89.44 138 GLU A CA 1
ATOM 1122 C C . GLU A 1 138 ? -20.567 5.311 16.957 1.00 89.44 138 GLU A C 1
ATOM 1124 O O . GLU A 1 138 ? -21.759 5.271 17.255 1.00 89.44 138 GLU A O 1
ATOM 1129 N N . LEU A 1 139 ? -19.631 5.557 17.885 1.00 93.19 139 LEU A N 1
ATOM 1130 C CA . LEU A 1 139 ? -19.960 5.832 19.288 1.00 93.19 139 LEU A CA 1
ATOM 1131 C C . LEU A 1 139 ? -20.850 7.074 19.411 1.00 93.19 139 LEU A C 1
ATOM 1133 O O . LEU A 1 139 ? -21.847 7.038 20.130 1.00 93.19 139 LEU A O 1
ATOM 1137 N N . SER A 1 140 ? -20.523 8.152 18.696 1.00 91.25 140 SER A N 1
ATOM 1138 C CA . SER A 1 140 ? -21.337 9.371 18.664 1.00 91.25 140 SER A CA 1
ATOM 1139 C C . SER A 1 140 ? -22.752 9.085 18.149 1.00 91.25 140 SER A C 1
ATOM 1141 O O . SER A 1 140 ? -23.740 9.483 18.772 1.00 91.25 140 SER A O 1
ATOM 1143 N N . ALA A 1 141 ? -22.869 8.313 17.064 1.00 90.12 141 ALA A N 1
ATOM 1144 C CA . ALA A 1 141 ? -24.160 7.912 16.513 1.00 90.12 141 ALA A CA 1
ATOM 1145 C C . ALA A 1 141 ? -24.981 7.058 17.497 1.00 90.12 141 ALA A C 1
ATOM 1147 O O . ALA A 1 141 ? -26.187 7.272 17.638 1.00 90.12 141 ALA A O 1
ATOM 1148 N N . GLN A 1 142 ? -24.348 6.117 18.203 1.00 92.69 142 GLN A N 1
ATOM 1149 C CA . GLN A 1 142 ? -25.007 5.274 19.206 1.00 92.69 142 GLN A CA 1
ATOM 1150 C C . GLN A 1 142 ? -25.447 6.067 20.441 1.00 92.69 142 GLN A C 1
ATOM 1152 O O . GLN A 1 142 ? -26.569 5.887 20.908 1.00 92.69 142 GLN A O 1
ATOM 1157 N N . LEU A 1 143 ? -24.610 6.984 20.936 1.00 92.81 143 LEU A N 1
ATOM 1158 C CA . LEU A 1 143 ? -24.963 7.885 22.036 1.00 92.81 143 LEU A CA 1
ATOM 1159 C C . LEU A 1 143 ? -26.171 8.752 21.670 1.00 92.81 143 LEU A C 1
ATOM 1161 O O . LEU A 1 143 ? -27.134 8.808 22.432 1.00 92.81 143 LEU A O 1
ATOM 1165 N N . LYS A 1 144 ? -26.174 9.333 20.464 1.00 92.75 144 LYS A N 1
ATOM 1166 C CA . LYS A 1 144 ? -27.305 10.123 19.960 1.00 92.75 144 LYS A CA 1
ATOM 1167 C C . LYS A 1 144 ? -28.592 9.296 19.886 1.00 92.75 144 LYS A C 1
ATOM 1169 O O . LYS A 1 144 ? -29.633 9.762 20.336 1.00 92.75 144 LYS A O 1
ATOM 1174 N N . ARG A 1 145 ? -28.526 8.060 19.375 1.00 91.38 145 ARG A N 1
ATOM 1175 C CA . ARG A 1 145 ? -29.679 7.134 19.318 1.00 91.38 145 ARG A CA 1
ATOM 1176 C C . ARG A 1 145 ? -30.197 6.746 20.703 1.00 91.38 145 ARG A C 1
ATOM 1178 O O . ARG A 1 145 ? -31.395 6.563 20.866 1.00 91.38 145 ARG A O 1
ATOM 1185 N N . ALA A 1 146 ? -29.307 6.625 21.684 1.00 89.94 146 ALA A N 1
ATOM 1186 C CA . ALA A 1 146 ? -29.655 6.311 23.066 1.00 89.94 146 ALA A CA 1
ATOM 1187 C C . ALA A 1 146 ? -30.095 7.541 23.886 1.00 89.94 146 ALA A C 1
ATOM 1189 O O . ALA A 1 146 ? -30.395 7.392 25.071 1.00 89.94 146 ALA A O 1
ATOM 1190 N N . 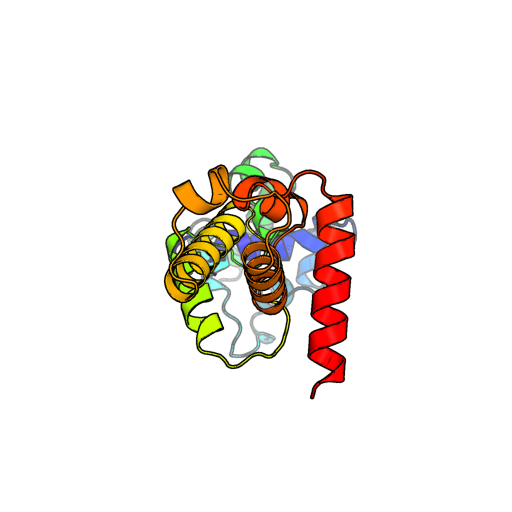GLY A 1 147 ? -30.092 8.745 23.295 1.00 92.62 147 GLY A N 1
ATOM 1191 C CA . GLY A 1 147 ? -30.373 9.995 24.004 1.00 92.62 147 GLY A CA 1
ATOM 1192 C C . GLY A 1 147 ? -29.354 10.301 25.105 1.00 92.62 147 GLY A C 1
ATOM 1193 O O . GLY A 1 147 ? -29.723 10.825 26.151 1.00 92.62 147 GLY A O 1
ATOM 1194 N N . ARG A 1 148 ? -28.086 9.913 24.912 1.00 94.81 148 ARG A N 1
ATOM 1195 C CA . ARG A 1 148 ? -27.003 10.069 25.893 1.00 94.81 148 ARG A CA 1
ATOM 1196 C C . ARG A 1 148 ? -25.915 11.004 25.391 1.00 94.81 148 ARG A C 1
ATOM 1198 O O . ARG A 1 148 ? -25.637 11.103 24.198 1.00 94.81 148 ARG A O 1
ATOM 1205 N N . THR A 1 149 ? -25.251 11.642 26.338 1.00 92.06 149 THR A N 1
ATOM 1206 C CA . THR A 1 149 ? -24.131 12.555 26.134 1.00 92.06 149 THR A CA 1
ATOM 1207 C C . THR A 1 149 ? -22.842 11.968 26.707 1.00 92.06 149 THR A C 1
ATOM 1209 O O . THR A 1 149 ? -22.842 10.972 27.433 1.00 92.06 149 THR A O 1
ATOM 1212 N N . LYS A 1 150 ? -21.705 12.610 26.421 1.00 88.31 150 LYS A N 1
ATOM 1213 C CA . LYS A 1 150 ? -20.431 12.260 27.072 1.00 88.31 150 LYS A CA 1
ATOM 1214 C C . LYS A 1 150 ? -20.462 12.505 28.586 1.00 88.31 150 LYS A C 1
ATOM 1216 O O . LYS A 1 150 ? -19.794 11.784 29.320 1.00 88.31 150 LYS A O 1
ATOM 1221 N N . ALA A 1 151 ? -21.248 13.476 29.055 1.00 89.62 151 ALA A N 1
ATOM 1222 C CA . ALA A 1 151 ? -21.422 13.720 30.484 1.00 89.62 151 ALA A CA 1
ATOM 1223 C C . ALA A 1 151 ? -22.126 12.533 31.163 1.00 89.62 151 ALA A C 1
ATOM 1225 O O . ALA A 1 151 ? -21.668 12.067 32.204 1.00 89.62 151 ALA A O 1
ATOM 1226 N N . ASP A 1 152 ? -23.147 11.959 30.515 1.00 90.44 152 ASP A N 1
ATOM 1227 C CA . ASP A 1 152 ? -23.830 10.752 31.005 1.00 90.44 152 ASP A CA 1
ATOM 1228 C C . ASP A 1 152 ? -22.894 9.539 31.058 1.00 90.44 152 ASP A C 1
ATOM 1230 O O . ASP A 1 152 ? -22.989 8.697 31.950 1.00 90.44 152 ASP A O 1
ATOM 1234 N N . VAL A 1 153 ? -21.959 9.437 30.106 1.00 91.62 153 VAL A N 1
ATOM 1235 C CA . VAL A 1 153 ? -20.918 8.399 30.131 1.00 91.62 153 VAL A CA 1
ATOM 1236 C C . VAL A 1 153 ? -20.039 8.541 31.376 1.00 91.62 153 VAL A C 1
ATOM 1238 O O . VAL A 1 153 ? -19.720 7.532 32.008 1.00 91.62 153 VAL A O 1
ATOM 1241 N N . ALA A 1 154 ? -19.653 9.763 31.741 1.00 90.25 154 ALA A N 1
ATOM 1242 C CA . ALA A 1 154 ? -18.790 10.006 32.891 1.00 90.25 154 ALA A CA 1
ATOM 1243 C C . ALA A 1 154 ? -19.501 9.725 34.227 1.00 90.25 154 ALA A C 1
ATOM 1245 O O . ALA A 1 154 ? -18.895 9.117 35.108 1.00 90.25 154 ALA A O 1
ATOM 1246 N N . SER A 1 155 ? -20.773 10.116 34.356 1.00 88.62 155 SER A N 1
ATOM 1247 C CA . SER A 1 155 ? -21.535 10.057 35.614 1.00 88.62 155 SER A CA 1
ATOM 1248 C C . SER A 1 155 ? -22.235 8.719 35.874 1.00 88.62 155 SER A C 1
ATOM 1250 O O . SER A 1 155 ? -22.412 8.330 37.028 1.00 88.62 155 SER A O 1
ATOM 1252 N N . ALA A 1 156 ? -22.635 7.987 34.831 1.00 90.88 156 ALA A N 1
ATOM 1253 C CA . ALA A 1 156 ? -23.363 6.734 34.999 1.00 90.88 156 ALA A CA 1
ATOM 1254 C C . ALA A 1 156 ? -22.467 5.587 35.487 1.00 90.88 156 ALA A C 1
ATOM 1256 O O . ALA A 1 156 ? -21.284 5.497 35.142 1.00 90.88 156 ALA A O 1
ATOM 1257 N N . ALA A 1 157 ? -23.082 4.624 36.183 1.00 89.94 157 ALA A N 1
ATOM 1258 C CA . ALA A 1 157 ? -22.425 3.397 36.625 1.00 89.94 157 ALA A CA 1
ATOM 1259 C C . ALA A 1 157 ? -21.620 2.730 35.492 1.00 89.94 157 ALA A C 1
ATOM 1261 O O . ALA A 1 157 ? -22.042 2.700 34.331 1.00 89.94 157 ALA A O 1
ATOM 1262 N N . LYS A 1 158 ? -20.462 2.152 35.839 1.00 87.19 158 LYS A N 1
ATOM 1263 C CA . LYS A 1 158 ? -19.513 1.544 34.881 1.00 87.19 158 LYS A CA 1
ATOM 1264 C C . LYS A 1 158 ? -20.151 0.476 33.986 1.00 87.19 158 LYS A C 1
ATOM 1266 O O . LYS A 1 158 ? -19.686 0.222 32.881 1.00 87.19 158 LYS A O 1
ATOM 1271 N N . SER A 1 159 ? -21.228 -0.151 34.443 1.00 86.12 159 SER A N 1
ATOM 1272 C CA . SER A 1 159 ? -21.929 -1.207 33.712 1.00 86.12 159 SER A CA 1
ATOM 1273 C C . SER A 1 159 ? -23.418 -0.933 33.551 1.00 86.12 159 SER A C 1
ATOM 1275 O O . SER A 1 159 ? -24.202 -1.873 33.553 1.00 86.12 159 SER A O 1
ATOM 1277 N N . ALA A 1 160 ? -23.806 0.339 33.432 1.00 90.12 160 ALA A N 1
ATOM 1278 C CA . ALA A 1 160 ? -25.179 0.691 33.097 1.00 90.12 160 ALA A CA 1
ATOM 1279 C C . ALA A 1 160 ? -25.635 -0.037 31.817 1.00 90.12 160 ALA A C 1
ATOM 1281 O O . ALA A 1 160 ? -24.870 -0.125 30.850 1.00 90.12 160 ALA A O 1
ATOM 1282 N N . ASP A 1 161 ? -26.878 -0.519 31.791 1.00 88.00 161 ASP A N 1
ATOM 1283 C CA . ASP A 1 161 ? -27.393 -1.369 30.706 1.00 88.00 161 ASP A CA 1
ATOM 1284 C C . ASP A 1 161 ? -27.258 -0.719 29.326 1.00 88.00 161 ASP A C 1
ATOM 1286 O O . ASP A 1 161 ? -26.875 -1.366 28.349 1.00 88.00 161 ASP A O 1
ATOM 1290 N N . TRP A 1 162 ? -27.464 0.598 29.248 1.00 91.06 162 TRP A N 1
ATOM 1291 C CA . TRP A 1 162 ? -27.305 1.350 28.006 1.00 91.06 162 TRP A CA 1
ATOM 1292 C C . TRP A 1 162 ? -25.847 1.383 27.511 1.00 91.06 162 TRP A C 1
ATOM 1294 O O . TRP A 1 162 ? -25.617 1.323 26.305 1.00 91.06 162 TRP A O 1
ATOM 1304 N N . LYS A 1 163 ? -24.846 1.400 28.406 1.00 93.00 163 LYS A N 1
ATOM 1305 C CA . LYS A 1 163 ? -23.425 1.310 28.021 1.00 93.00 163 LYS A CA 1
ATOM 1306 C C . LYS A 1 163 ? -23.103 -0.072 27.461 1.00 93.00 163 LYS A C 1
ATOM 1308 O O . LYS A 1 163 ? -22.387 -0.178 26.468 1.00 93.00 163 LYS A O 1
ATOM 1313 N N . LEU A 1 164 ? -23.658 -1.126 28.066 1.00 91.00 164 LEU A N 1
ATOM 1314 C CA . LEU A 1 164 ? -23.504 -2.501 27.582 1.00 91.00 164 LEU A CA 1
ATOM 1315 C C . LEU A 1 164 ? -24.149 -2.687 26.203 1.00 91.00 164 LEU A C 1
ATOM 1317 O O . LEU A 1 164 ? -23.536 -3.296 25.325 1.00 91.00 164 LEU A O 1
ATOM 1321 N N . ALA A 1 165 ? -25.334 -2.113 25.986 1.00 89.44 165 ALA A N 1
ATOM 1322 C CA . ALA A 1 165 ? -26.015 -2.131 24.695 1.00 89.44 165 ALA A CA 1
ATOM 1323 C C . ALA A 1 165 ? -25.209 -1.399 23.606 1.00 89.44 165 ALA A C 1
ATOM 1325 O O . ALA A 1 165 ? -24.989 -1.955 22.528 1.00 89.44 165 ALA A O 1
ATOM 1326 N N . ILE A 1 166 ? -24.692 -0.199 23.901 1.00 93.12 166 ILE A N 1
ATOM 1327 C CA . ILE A 1 166 ? -23.833 0.556 22.975 1.00 93.12 166 ILE A CA 1
ATOM 1328 C C . ILE A 1 166 ? -22.543 -0.217 22.669 1.00 93.12 166 ILE A C 1
ATOM 1330 O O . ILE A 1 166 ? -22.164 -0.342 21.504 1.00 93.12 166 ILE A O 1
ATOM 1334 N N . ALA A 1 167 ? -21.890 -0.792 23.682 1.00 91.50 167 ALA A N 1
ATOM 1335 C CA . ALA A 1 167 ? -20.684 -1.597 23.500 1.00 91.50 167 ALA A CA 1
ATOM 1336 C C . ALA A 1 167 ? -20.934 -2.833 22.616 1.00 91.50 167 ALA A C 1
ATOM 1338 O O . ALA A 1 167 ? -20.122 -3.145 21.741 1.00 91.50 167 ALA A O 1
ATOM 1339 N N . ALA A 1 168 ? -22.067 -3.518 22.799 1.00 87.88 168 ALA A N 1
ATOM 1340 C CA . ALA A 1 168 ? -22.462 -4.641 21.955 1.00 87.88 168 ALA A CA 1
ATOM 1341 C C . ALA A 1 168 ? -22.750 -4.207 20.507 1.00 87.88 168 ALA A C 1
ATOM 1343 O O . ALA A 1 168 ? -22.303 -4.879 19.576 1.00 87.88 168 ALA A O 1
ATOM 1344 N N . ALA A 1 169 ? -23.426 -3.071 20.306 1.00 86.56 169 ALA A N 1
ATOM 1345 C CA . ALA A 1 169 ? -23.695 -2.515 18.981 1.00 86.56 169 ALA A CA 1
ATOM 1346 C C . ALA A 1 169 ? -22.402 -2.115 18.248 1.00 86.56 169 ALA A C 1
ATOM 1348 O O . ALA A 1 169 ? -22.210 -2.487 17.089 1.00 86.56 169 ALA A O 1
ATOM 1349 N N . LEU A 1 170 ? -21.474 -1.440 18.937 1.00 89.38 170 LEU A N 1
ATOM 1350 C CA . LEU A 1 170 ? -20.147 -1.106 18.410 1.00 89.38 170 LEU A CA 1
ATOM 1351 C C . LEU A 1 170 ? -19.376 -2.366 18.000 1.00 89.38 170 LEU A C 1
ATOM 1353 O O . LEU A 1 170 ? -18.823 -2.411 16.905 1.00 89.38 170 LEU A O 1
ATOM 1357 N N . LYS A 1 171 ? -19.379 -3.416 18.830 1.00 86.38 171 LYS A N 1
ATOM 1358 C CA . LYS A 1 171 ? -18.737 -4.708 18.519 1.00 86.38 171 LYS A CA 1
ATOM 1359 C C . LYS A 1 171 ? -19.378 -5.462 17.355 1.00 86.38 171 LYS A C 1
ATOM 1361 O O . LYS A 1 171 ? -18.706 -6.283 16.741 1.00 86.38 171 LYS A O 1
ATOM 1366 N N . ALA A 1 172 ? -20.664 -5.246 17.089 1.00 80.50 172 ALA A N 1
ATOM 1367 C CA . ALA A 1 172 ? -21.357 -5.870 15.966 1.00 80.50 172 ALA A CA 1
ATOM 1368 C C . ALA A 1 172 ? -21.046 -5.177 14.630 1.00 80.50 172 ALA A C 1
ATOM 1370 O O . ALA A 1 172 ? -21.064 -5.829 13.592 1.00 80.50 172 ALA A O 1
ATOM 1371 N N . LYS A 1 173 ? -20.757 -3.871 14.660 1.00 77.88 173 LYS A N 1
ATOM 1372 C CA . LYS A 1 173 ? -20.558 -3.045 13.459 1.00 77.88 173 LYS A CA 1
ATOM 1373 C C . LYS A 1 173 ? -19.105 -2.674 13.171 1.00 77.88 173 LYS A C 1
ATOM 1375 O O . LYS A 1 173 ? -18.795 -2.223 12.075 1.00 77.88 173 LYS A O 1
ATOM 1380 N N . THR A 1 174 ? -18.219 -2.810 14.153 1.00 79.56 174 THR A N 1
ATOM 1381 C CA . THR A 1 174 ? -16.832 -2.339 14.068 1.00 79.56 174 THR A CA 1
ATOM 1382 C C . THR A 1 174 ? -15.862 -3.345 14.684 1.00 79.56 174 THR A C 1
ATOM 1384 O O . THR A 1 174 ? -16.250 -4.283 15.380 1.00 79.56 174 THR A O 1
ATOM 1387 N N . THR A 1 175 ? -14.566 -3.113 14.481 1.00 80.38 175 THR A N 1
ATOM 1388 C CA . THR A 1 175 ? -13.474 -3.901 15.070 1.00 80.38 175 THR A CA 1
ATOM 1389 C C . THR A 1 175 ? -12.992 -3.353 16.421 1.00 80.38 175 THR A C 1
ATOM 1391 O O . THR A 1 175 ? -11.838 -3.571 16.791 1.00 80.38 175 THR A O 1
ATOM 1394 N N . VAL A 1 176 ? -13.834 -2.609 17.150 1.00 86.12 176 VAL A N 1
ATOM 1395 C CA . VAL A 1 176 ? -13.453 -1.925 18.398 1.00 86.12 176 VAL A CA 1
ATOM 1396 C C . VAL A 1 176 ? -12.844 -2.875 19.432 1.00 86.12 176 VAL A C 1
ATOM 1398 O O . VAL A 1 176 ? -13.318 -3.998 19.638 1.00 86.12 176 VAL A O 1
ATOM 1401 N N . SER A 1 177 ? -11.786 -2.437 20.116 1.00 86.38 177 SER A N 1
ATOM 1402 C CA . SER A 1 177 ? -11.151 -3.217 21.184 1.00 86.38 177 SER A CA 1
ATOM 1403 C C . SER A 1 177 ? -11.887 -3.046 22.520 1.00 86.38 177 SER A C 1
ATOM 1405 O O . SER A 1 177 ? -12.570 -2.051 22.754 1.00 86.38 177 SER A O 1
ATOM 1407 N N . ASN A 1 178 ? -11.748 -4.014 23.434 1.00 88.44 178 ASN A N 1
ATOM 1408 C CA . ASN A 1 178 ? -12.311 -3.864 24.786 1.00 88.44 178 ASN A CA 1
ATOM 1409 C C . ASN A 1 178 ? -11.612 -2.744 25.571 1.00 88.44 178 ASN A C 1
ATOM 1411 O O . ASN A 1 178 ? -12.240 -2.142 26.433 1.00 88.44 178 ASN A O 1
ATOM 1415 N N . ARG A 1 179 ? -10.339 -2.457 25.252 1.00 88.38 179 ARG A N 1
ATOM 1416 C CA . ARG A 1 179 ? -9.574 -1.343 25.835 1.00 88.38 179 ARG A CA 1
ATOM 1417 C C . ARG A 1 179 ? -10.201 -0.018 25.489 1.00 88.38 179 ARG A C 1
ATOM 1419 O O . ARG A 1 179 ? -10.546 0.751 26.375 1.00 88.38 179 ARG A O 1
ATOM 1426 N N . TRP A 1 180 ? -10.451 0.167 24.204 1.00 91.44 180 TRP A N 1
ATOM 1427 C CA . TRP A 1 180 ? -11.045 1.391 23.720 1.00 91.44 180 TRP A CA 1
ATOM 1428 C C . TRP A 1 180 ? -12.444 1.606 24.310 1.00 91.44 180 TRP A C 1
ATOM 1430 O O . TRP A 1 180 ? -12.747 2.698 24.775 1.00 91.44 180 TRP A O 1
ATOM 1440 N N . LEU A 1 181 ? -13.272 0.553 24.378 1.00 92.31 181 LEU A N 1
ATOM 1441 C CA . LEU A 1 181 ? -14.591 0.621 25.022 1.00 92.31 181 LEU A CA 1
ATOM 1442 C C . LEU A 1 181 ? -14.498 0.975 26.511 1.00 92.31 181 LEU A C 1
ATOM 1444 O O . LEU A 1 181 ? -15.258 1.814 26.982 1.00 92.31 181 LEU A O 1
ATOM 1448 N N . ALA A 1 182 ? -13.574 0.354 27.247 1.00 90.25 182 ALA A N 1
ATOM 1449 C CA . ALA A 1 182 ? -13.360 0.637 28.663 1.00 90.25 182 ALA A CA 1
ATOM 1450 C C . ALA A 1 182 ? -13.050 2.120 28.910 1.00 90.25 182 ALA A C 1
ATOM 1452 O O . ALA A 1 182 ? -13.668 2.733 29.782 1.00 90.25 182 ALA A O 1
ATOM 1453 N N . GLU A 1 183 ? -12.152 2.685 28.105 1.00 91.19 183 GLU A N 1
ATOM 1454 C CA . GLU A 1 183 ? -11.736 4.087 28.173 1.00 91.19 183 GLU A CA 1
ATOM 1455 C C . GLU A 1 183 ? -12.866 5.040 27.750 1.00 91.19 183 GLU A C 1
ATOM 1457 O O . GLU A 1 183 ? -13.191 5.981 28.468 1.00 91.19 183 GLU A O 1
ATOM 1462 N N . HIS A 1 184 ? -13.518 4.778 26.614 1.00 92.06 184 HIS A N 1
ATOM 1463 C CA . HIS A 1 184 ? -14.438 5.731 25.981 1.00 92.06 184 HIS A CA 1
ATOM 1464 C C . HIS A 1 184 ? -15.884 5.645 26.484 1.00 92.06 184 HIS A C 1
ATOM 1466 O O . HIS A 1 184 ? -16.645 6.593 26.297 1.00 92.06 184 HIS A O 1
ATOM 1472 N N . LEU A 1 185 ? -16.273 4.539 27.127 1.00 92.44 185 LEU A N 1
ATOM 1473 C CA . LEU A 1 185 ? -17.565 4.386 27.809 1.00 92.44 185 LEU A CA 1
ATOM 1474 C C . LEU A 1 185 ? -17.437 4.397 29.344 1.00 92.44 185 LEU A C 1
ATOM 1476 O O . LEU A 1 185 ? -18.434 4.189 30.042 1.00 92.44 185 LEU A O 1
ATOM 1480 N N . ASN A 1 186 ? -16.235 4.641 29.880 1.00 91.00 186 ASN A N 1
ATOM 1481 C CA . ASN A 1 186 ? -15.943 4.615 31.316 1.00 91.00 186 ASN A CA 1
ATOM 1482 C C . ASN A 1 186 ? -16.460 3.324 31.989 1.00 91.00 186 ASN A C 1
ATOM 1484 O O . ASN A 1 186 ? -17.248 3.362 32.938 1.00 91.00 186 ASN A O 1
ATOM 1488 N N . MET A 1 187 ? -16.084 2.163 31.439 1.00 88.38 187 MET A N 1
ATOM 1489 C CA . MET A 1 187 ? -16.625 0.853 31.848 1.00 88.38 187 MET A CA 1
ATOM 1490 C C . MET A 1 187 ? -15.719 0.066 32.805 1.00 88.38 187 MET A C 1
ATOM 1492 O O . MET A 1 187 ? -16.009 -1.082 33.141 1.00 88.38 187 MET A O 1
ATOM 1496 N N . GLY A 1 188 ? -14.635 0.677 33.287 1.00 83.88 188 GLY A N 1
ATOM 1497 C CA . GLY A 1 188 ? -13.688 0.025 34.191 1.00 83.88 188 GLY A CA 1
ATOM 1498 C C . GLY A 1 188 ? -12.762 -0.957 33.470 1.00 83.88 188 GLY A C 1
ATOM 1499 O O . GLY A 1 188 ? -12.217 -0.642 32.421 1.00 83.88 188 GLY A O 1
ATOM 1500 N N . GLY A 1 189 ? -12.523 -2.132 34.054 1.00 81.88 189 GLY A N 1
ATOM 1501 C CA . GLY A 1 189 ? -11.510 -3.071 33.563 1.00 81.88 189 GLY A CA 1
ATOM 1502 C C . GLY A 1 189 ? -11.892 -3.818 32.277 1.00 81.88 189 GLY A C 1
ATOM 1503 O O . GLY A 1 189 ? -13.025 -4.263 32.097 1.00 81.88 189 GLY A O 1
ATOM 1504 N N . LEU A 1 190 ? -10.895 -4.055 31.420 1.00 80.44 190 LEU A N 1
ATOM 1505 C CA . LEU A 1 190 ? -10.973 -4.798 30.149 1.00 80.44 190 LEU A CA 1
ATOM 1506 C C . LEU A 1 190 ? -11.706 -6.144 30.243 1.00 80.44 190 LEU A C 1
ATOM 1508 O O . LEU A 1 190 ? -12.508 -6.499 29.373 1.00 80.44 190 LEU A O 1
ATOM 1512 N N . HIS A 1 191 ? -11.394 -6.907 31.290 1.00 76.62 191 HIS A N 1
ATOM 1513 C CA . HIS A 1 191 ? -11.937 -8.245 31.512 1.00 76.62 191 HIS A CA 1
ATOM 1514 C C . HIS A 1 191 ? -13.431 -8.196 31.840 1.00 76.62 191 HIS A C 1
ATOM 1516 O O . HIS A 1 191 ? -14.191 -9.043 31.370 1.00 76.62 191 HIS A O 1
ATOM 1522 N N . GLU A 1 192 ? -13.868 -7.154 32.547 1.00 76.31 192 GLU A N 1
ATOM 1523 C CA . GLU A 1 192 ? -15.271 -6.969 32.907 1.00 76.31 192 GLU A CA 1
ATOM 1524 C C . GLU A 1 192 ? -16.113 -6.554 31.695 1.00 76.31 192 GLU A C 1
ATOM 1526 O O . GLU A 1 192 ? -17.208 -7.083 31.485 1.00 76.31 192 GLU A O 1
ATOM 1531 N N . VAL A 1 193 ? -15.556 -5.701 30.825 1.00 79.69 193 VAL A N 1
ATOM 1532 C CA . VAL A 1 193 ? -16.154 -5.379 29.519 1.00 79.69 193 VAL A CA 1
ATOM 1533 C C . VAL A 1 193 ? -16.305 -6.645 28.676 1.00 79.69 193 VAL A C 1
ATOM 1535 O O . VAL A 1 193 ? -17.382 -6.900 28.141 1.00 79.69 193 VAL A O 1
ATOM 1538 N N . SER A 1 194 ? -15.260 -7.478 28.596 1.00 81.69 194 SER A N 1
ATOM 1539 C CA . SER A 1 194 ? -15.310 -8.740 27.848 1.00 81.69 194 SER A CA 1
ATOM 1540 C C . SER A 1 194 ? -16.425 -9.657 28.351 1.00 81.69 194 SER A C 1
ATOM 1542 O O . SER A 1 194 ? -17.240 -10.139 27.562 1.00 81.69 194 SER A O 1
ATOM 1544 N N . ARG A 1 195 ? -16.493 -9.872 29.670 1.00 82.56 195 ARG A N 1
ATOM 1545 C CA . ARG A 1 195 ? -17.468 -10.763 30.304 1.00 82.56 195 ARG A CA 1
ATOM 1546 C C . ARG A 1 195 ? -18.901 -10.300 30.042 1.00 82.56 195 ARG A C 1
ATOM 1548 O O . ARG A 1 195 ? -19.700 -11.066 29.510 1.00 82.56 195 ARG A O 1
ATOM 1555 N N . ARG A 1 196 ? -19.223 -9.040 30.353 1.00 81.06 196 ARG A N 1
ATOM 1556 C CA . ARG A 1 196 ? -20.603 -8.527 30.279 1.00 81.06 196 ARG A CA 1
ATOM 1557 C C . ARG A 1 196 ? -21.095 -8.316 28.847 1.00 81.06 196 ARG A C 1
ATOM 1559 O O . ARG A 1 196 ? -22.238 -8.651 28.543 1.00 81.06 196 ARG A O 1
ATOM 1566 N N . VAL A 1 197 ? -20.240 -7.822 27.947 1.00 78.81 197 VAL A N 1
ATOM 1567 C CA . VAL A 1 197 ? -20.622 -7.611 26.538 1.00 78.81 197 VAL A CA 1
ATOM 1568 C C . VAL A 1 197 ? -20.846 -8.947 25.825 1.00 78.81 197 VAL A C 1
ATOM 1570 O O . VAL A 1 197 ? -21.779 -9.063 25.033 1.00 78.81 197 VAL A O 1
ATOM 1573 N N . ASN A 1 198 ? -20.050 -9.981 26.123 1.00 77.00 198 ASN A N 1
ATOM 1574 C CA . ASN A 1 198 ? -20.264 -11.308 25.537 1.00 77.00 198 ASN A CA 1
ATOM 1575 C C . ASN A 1 198 ? -21.554 -11.975 26.031 1.00 77.00 198 ASN A C 1
ATOM 1577 O O . ASN A 1 198 ? -22.233 -12.615 25.230 1.00 77.00 198 ASN A O 1
ATOM 1581 N N . VAL A 1 199 ? -21.925 -11.800 27.305 1.00 76.06 199 VAL A N 1
ATOM 1582 C CA . VAL A 1 199 ? -23.214 -12.284 27.835 1.00 76.06 199 VAL A CA 1
ATOM 1583 C C . VAL A 1 199 ? -24.382 -11.638 27.086 1.00 76.06 199 VAL A C 1
ATOM 1585 O O . VAL A 1 199 ? -25.258 -12.351 26.599 1.00 76.06 199 VAL A O 1
ATOM 1588 N N . LEU A 1 200 ? -24.355 -10.313 26.901 1.00 73.62 200 LEU A N 1
ATOM 1589 C CA . LEU A 1 200 ? -25.409 -9.599 26.175 1.00 73.62 200 LEU A CA 1
ATOM 1590 C C . LEU A 1 200 ? -25.489 -10.036 24.704 1.00 73.62 200 LEU A C 1
ATOM 1592 O O . LEU A 1 200 ? -26.569 -10.327 24.203 1.00 73.62 200 LEU A O 1
ATOM 1596 N N . ARG A 1 201 ? -24.344 -10.160 24.017 1.00 69.12 201 ARG A N 1
ATOM 1597 C CA . ARG A 1 201 ? -24.303 -10.620 22.617 1.00 69.12 201 ARG A CA 1
ATOM 1598 C C . ARG A 1 201 ? -24.879 -12.025 22.446 1.00 69.12 201 ARG A C 1
ATOM 1600 O O . ARG A 1 201 ? -25.570 -12.265 21.463 1.00 69.12 201 ARG A O 1
ATOM 1607 N N . ARG A 1 202 ? -24.616 -12.938 23.387 1.00 65.69 202 ARG A N 1
ATOM 1608 C CA . ARG A 1 202 ? -25.184 -14.297 23.374 1.00 65.69 202 ARG A CA 1
ATOM 1609 C C . ARG A 1 202 ? -26.695 -14.278 23.616 1.00 65.69 202 ARG A C 1
ATOM 1611 O O . ARG A 1 202 ? -27.416 -14.971 22.911 1.00 65.69 202 ARG A O 1
ATOM 1618 N N . ALA A 1 203 ? -27.182 -13.434 24.526 1.00 60.47 203 ALA A N 1
ATOM 1619 C CA . ALA A 1 203 ? -28.616 -13.279 24.779 1.00 60.47 203 ALA A CA 1
ATOM 1620 C C . ALA A 1 203 ? -29.388 -12.717 23.566 1.00 60.47 203 ALA A C 1
ATOM 1622 O O . ALA A 1 203 ? -30.520 -13.123 23.316 1.00 60.47 203 ALA A O 1
ATOM 1623 N N . THR A 1 204 ? -28.774 -11.828 22.777 1.00 54.28 204 THR A N 1
ATOM 1624 C CA . THR A 1 204 ? -29.389 -11.264 21.559 1.00 54.28 204 THR A CA 1
ATOM 1625 C C . THR A 1 204 ? -29.418 -12.250 20.383 1.00 54.28 204 THR A C 1
ATOM 1627 O O . THR A 1 204 ? -30.288 -12.137 19.525 1.00 54.28 204 THR A O 1
ATOM 1630 N N . VAL A 1 205 ? -28.495 -13.220 20.331 1.00 48.72 205 VAL A N 1
ATOM 1631 C CA . VAL A 1 205 ? -28.460 -14.267 19.287 1.00 48.72 205 VAL A CA 1
ATOM 1632 C C . VAL A 1 205 ? -29.499 -15.363 19.542 1.00 48.72 205 VAL A C 1
ATOM 1634 O O . VAL A 1 205 ? -30.054 -15.889 18.590 1.00 48.72 205 VAL A O 1
ATOM 1637 N N . VAL A 1 206 ? -29.813 -15.665 20.806 1.00 42.31 206 VAL A N 1
ATOM 1638 C CA . VAL A 1 206 ? -30.810 -16.689 21.190 1.00 42.31 206 VAL A CA 1
ATOM 1639 C C . VAL A 1 206 ? -32.263 -16.206 21.012 1.00 42.31 206 VAL A C 1
ATOM 1641 O O . VAL A 1 206 ? -33.190 -17.004 21.040 1.00 42.31 206 VAL A O 1
ATOM 1644 N N . ARG A 1 207 ? -32.483 -14.901 20.809 1.00 39.62 207 ARG A N 1
ATOM 1645 C CA . ARG A 1 207 ? -33.810 -14.293 20.582 1.00 39.62 207 ARG A CA 1
ATOM 1646 C C . ARG A 1 207 ? -34.140 -14.040 19.100 1.00 39.62 207 ARG A C 1
ATOM 1648 O O . ARG A 1 207 ? -35.022 -13.231 18.817 1.00 39.62 207 ARG A O 1
ATOM 1655 N N . ARG A 1 208 ? -33.418 -14.669 18.170 1.00 37.75 208 ARG A N 1
ATOM 1656 C CA . ARG A 1 208 ? -33.708 -14.630 16.730 1.00 37.75 208 ARG A CA 1
ATOM 1657 C C . ARG A 1 208 ? -34.149 -15.988 16.224 1.00 37.75 208 ARG A C 1
ATOM 1659 O O . ARG A 1 208 ? -33.574 -16.983 16.708 1.00 37.75 208 ARG A O 1
#

=== Feature glossary ===
A reading guide for the features in this record.

Start from the sequence.

  · Sequence gives the chain of amino acids in standard one-letter code (A=alanine, C=cysteine, …, Y=tyrosine), read N→C. It is the only feature that is directly encoded by the gene; all structural features are derived from the folded form of this sequence.

Fold it, and you get atomic coordinates and the backbone conformation that goes with them.

  · The mmCIF table is the protein's shape written out atom by atom. For each backbone N, Cα, C, and carbonyl O, it records an (x, y, z) coordinate triple in Å plus the residue type, chain letter, and residue number.

  · Backbone dihedral angles. Every residue except chain termini has a φ (preceding-C → N → Cα → C) and a ψ (N → Cα → C → next-N). They are reported in degrees following the IUPAC sign convention. Secondary structure is essentially a statement about which (φ, ψ) basin each residue occupies.

  · DSSP 8-state secondary structure assigns each residue one of H (α-helix), G (3₁₀-helix), I (π-helix), E (extended β-strand), B (isolated β-bridge), T (hydrogen-bonded turn), S (bend), or '-' (coil). The assignment is computed from backbone hydrogen-bond geometry via the Kabsch–Sander algorithm.

  · P-SEA three-state annotation labels each residue as helix, strand, or coil based purely on the geometry of the Cα trace. It serves as a fallback when the full backbone (and thus DSSP) is unavailable.

Summarize the fold with a handful of shape descriptors and a per-residue structural alphabet.

  · Radius of gyration (Rg) is the root-mean-square distance of Cα atoms from their centroid — a single number for overall size and compactness. A globular domain of N residues has Rg ≈ 2.2·N^0.38 Å; an extended or disordered chain has a much larger Rg. The Cα contact count is the number of residue pairs whose Cα atoms are within 8 Å and are more than four positions apart in sequence — a standard proxy for tertiary packing density. The bounding box is the smallest axis-aligned box enclosing all Cα atoms.

  · Foldseek's 3Di representation compresses backbone geometry into a per-residue letter drawn from a learned twenty-state alphabet. It captures the tertiary interaction pattern around each residue — which residues are packed against it in space, regardless of where they are in sequence.

  · Accessible surface area quantifies burial. A residue with SASA near zero is packed into the hydrophobic core; one with SASA >100 Å² sits on the surface. Computed here via the Shrake–Rupley numerical algorithm with a 1.4 Å probe.

Ask how reliable the model is.

  · For AlphaFold models, the B-factor field carries pLDDT — the model's own estimate of local accuracy on a 0–100 scale. Regions with pLDDT<50 should be treated as essentially unmodeled; they often correspond to intrinsically disordered segments.

  · For experimental (PDB) structures, the B-factor (temperature factor) quantifies the positional spread of each atom in the crystal — a combination of thermal vibration and static disorder — in units of Å². High B-factors mark flexible loops or poorly resolved regions; low B-factors mark the rigid, well-ordered core.

  · PAE(i, j) answers: if I align the predicted and true structures on residue i, how far off (in Å) do I expect residue j to be? A block-diagonal PAE matrix with low values on the blocks and high values off-diagonal is the signature of a multi-domain protein with confidently predicted domains but uncertain inter-domain orientation.

Place it in context: what it resembles, what it is annotated as, and how it looks.

  · Structural nearest neighbors (via Foldseek easy-search vs the PDB). Reported per hit: target PDB id, E-value, and alignment TM-score. A TM-score above ~0.5 is the conventional threshold for 'same fold'.

  · Functional annotations link the protein to curated databases. InterPro entries identify conserved domains and families by matching the sequence against member-database signatures (Pfam, PROSITE, CDD, …). Gene Ontology (GO) terms describe molecular function, biological process, and cellular component in a controlled vocabulary. CATH places the structure in a hierarchical fold classification (Class/Architecture/Topology/Homologous-superfamily). The organism is the source species.

  · Plot images: a contact map (which residues are close in 3D, as an N×N binary image), a Ramachandran scatter (backbone torsion angles, revealing secondary-structure composition at a glance), and — for AlphaFold structures — a PAE heatmap (pairwise prediction confidence).

  · Structure images are PyMOL renders from six orthogonal camera directions. Cartoon representation draws helices as coils and strands as arrows; sticks shows the backbone as bonds; surface shows the solvent-excluded envelope. Rainbow coloring maps sequence position to hue (blue→red, N→C); chain coloring assigns a distinct color per polypeptide.